Protein AF-A0A1F2SU87-F1 (afdb_monomer_lite)

Foldseek 3Di:
DVLQQLQAEDPLLQQAADCQQPPCNVVVNRHPDPDDPDDDRDDPLSNLHLDPLLQVLLVLLQVQFDPVCNVVNVVLVVQLVVLNQQRNACVRPVVVNVVCCVPPPPSVLCSHSSVSNVSNSVSSNVSSVSSLVSLVVVPDPCSVVVVVVSVVSVCNRRDGHDDDDDDQADLDDPVLVVLLPDDDQFEEEEPPADPADVQDNVVSNCVSNVHHYDHHHDSDDDPCVVVLNVLSVPPPFLLVLVVCVVVRHFKYKYLADGDDDPQQVPQWDFDDDDPSITITTGDDDPSNVVSSVVRNPDDDPDDPDPPPDPDDPDPDDDDDDDDD

Structure (mmCIF, N/CA/C/O backbone):
data_AF-A0A1F2SU87-F1
#
_entry.id   AF-A0A1F2SU87-F1
#
loop_
_atom_site.group_PDB
_atom_site.id
_atom_site.type_symbol
_atom_site.label_atom_id
_atom_site.label_alt_id
_atom_site.label_comp_id
_atom_site.label_asym_id
_atom_site.label_entity_id
_atom_site.label_seq_id
_atom_site.pdbx_PDB_ins_code
_atom_site.Cartn_x
_atom_site.Cartn_y
_atom_site.Cartn_z
_atom_site.occupancy
_atom_site.B_iso_or_equiv
_atom_site.auth_seq_id
_atom_site.auth_comp_id
_atom_site.auth_asym_id
_atom_site.auth_atom_id
_atom_site.pdbx_PDB_model_num
ATOM 1 N N . MET A 1 1 ? -1.233 -18.704 -3.252 1.00 70.88 1 MET A N 1
ATOM 2 C CA . MET A 1 1 ? -1.276 -17.964 -1.966 1.00 70.88 1 MET A CA 1
ATOM 3 C C . MET A 1 1 ? 0.073 -17.376 -1.511 1.00 70.88 1 MET A C 1
ATOM 5 O O . MET A 1 1 ? 0.093 -16.781 -0.446 1.00 70.88 1 MET A O 1
ATOM 9 N N . PHE A 1 2 ? 1.176 -17.469 -2.276 1.00 77.38 2 PHE A N 1
ATOM 10 C CA . PHE A 1 2 ? 2.485 -16.926 -1.855 1.00 77.38 2 PHE A CA 1
ATOM 11 C C . PHE A 1 2 ? 2.459 -15.412 -1.577 1.00 77.38 2 PHE A C 1
ATOM 13 O O . PHE A 1 2 ? 2.971 -14.966 -0.559 1.00 77.38 2 PHE A O 1
ATOM 20 N N . GLU A 1 3 ? 1.820 -14.609 -2.430 1.00 75.50 3 GLU A N 1
ATOM 21 C CA . GLU A 1 3 ? 1.690 -13.165 -2.174 1.00 75.50 3 GLU A CA 1
ATOM 22 C C . GLU A 1 3 ? 0.834 -12.882 -0.929 1.00 75.50 3 GLU A C 1
ATOM 24 O O . GLU A 1 3 ? 1.233 -12.102 -0.070 1.00 75.50 3 GLU A O 1
ATOM 29 N N . ALA A 1 4 ? -0.298 -13.583 -0.787 1.00 79.81 4 ALA A N 1
ATOM 30 C CA . ALA A 1 4 ? -1.170 -13.465 0.379 1.00 79.81 4 ALA A CA 1
ATOM 31 C C . ALA A 1 4 ? -0.449 -13.839 1.682 1.00 79.81 4 ALA A C 1
ATOM 33 O O . ALA A 1 4 ? -0.613 -13.148 2.687 1.00 79.81 4 ALA A O 1
ATOM 34 N N . SER A 1 5 ? 0.390 -14.883 1.677 1.00 82.12 5 SER A N 1
ATOM 35 C CA . SER A 1 5 ? 1.224 -15.192 2.837 1.00 82.12 5 SER A CA 1
ATOM 36 C C . SER A 1 5 ? 2.175 -14.029 3.111 1.00 82.12 5 SER A C 1
ATOM 38 O O . SER A 1 5 ? 2.143 -13.507 4.213 1.00 82.12 5 SER A O 1
ATOM 40 N N . HIS A 1 6 ? 2.902 -13.493 2.127 1.00 80.56 6 HIS A N 1
ATOM 41 C CA . HIS A 1 6 ? 3.797 -12.337 2.335 1.00 80.56 6 HIS A CA 1
ATOM 42 C C . HIS A 1 6 ? 3.099 -11.092 2.896 1.00 80.56 6 HIS A C 1
ATOM 44 O O . HIS A 1 6 ? 3.695 -10.370 3.687 1.00 80.56 6 HIS A O 1
ATOM 50 N N . GLY A 1 7 ? 1.837 -10.855 2.544 1.00 82.00 7 GLY A N 1
ATOM 51 C CA . GLY A 1 7 ? 1.066 -9.718 3.043 1.00 82.00 7 GLY A CA 1
ATOM 52 C C . GLY A 1 7 ? 0.214 -9.994 4.289 1.00 82.00 7 GLY A C 1
ATOM 53 O O . GLY A 1 7 ? -0.630 -9.163 4.635 1.00 82.00 7 GLY A O 1
ATOM 54 N N . SER A 1 8 ? 0.337 -11.160 4.937 1.00 87.44 8 SER A N 1
ATOM 55 C CA . SER A 1 8 ? -0.457 -11.450 6.144 1.00 87.44 8 SER A CA 1
ATOM 56 C C . SER A 1 8 ? 0.092 -10.740 7.380 1.00 87.44 8 SER A C 1
ATOM 58 O O . SER A 1 8 ? 1.299 -10.545 7.499 1.00 87.44 8 SER A O 1
ATOM 60 N N . ALA A 1 9 ? -0.780 -10.396 8.322 1.00 86.94 9 ALA A N 1
ATOM 61 C CA . ALA A 1 9 ? -0.377 -9.867 9.615 1.00 86.94 9 ALA A CA 1
ATOM 62 C C . ALA A 1 9 ? 0.308 -10.945 10.464 1.00 86.94 9 ALA A C 1
ATOM 64 O O . ALA A 1 9 ? 0.028 -12.139 10.338 1.00 86.94 9 ALA A O 1
ATOM 65 N N . VAL A 1 10 ? 1.167 -10.508 11.376 1.00 86.94 10 VAL A N 1
ATOM 66 C CA . VAL A 1 10 ? 1.705 -11.324 12.467 1.00 86.94 10 VAL A CA 1
ATOM 67 C C . VAL A 1 10 ? 1.242 -10.732 13.802 1.00 86.94 10 VAL A C 1
ATOM 69 O O . VAL A 1 10 ? 0.841 -9.570 13.849 1.00 86.94 10 VAL A O 1
ATOM 72 N N . PRO A 1 11 ? 1.299 -11.469 14.925 1.00 85.38 11 PRO A N 1
ATOM 73 C CA . PRO A 1 11 ? 0.932 -10.908 16.229 1.00 85.38 11 PRO A CA 1
ATOM 74 C C . PRO A 1 11 ? 1.690 -9.615 16.567 1.00 85.38 11 PRO A C 1
ATOM 76 O O . PRO A 1 11 ? 1.118 -8.690 17.137 1.00 85.38 11 PRO A O 1
ATOM 79 N N . ALA A 1 12 ? 2.952 -9.512 16.134 1.00 83.88 12 ALA A N 1
ATOM 80 C CA . ALA A 1 12 ? 3.759 -8.308 16.302 1.00 83.88 12 ALA A CA 1
ATOM 81 C C . ALA A 1 12 ? 3.201 -7.085 15.545 1.00 83.88 12 ALA A C 1
ATOM 83 O O . ALA A 1 12 ? 3.475 -5.960 15.948 1.00 83.88 12 ALA A O 1
ATOM 84 N N . SER A 1 13 ? 2.409 -7.270 14.485 1.00 85.94 13 SER A N 1
ATOM 85 C CA . SER A 1 13 ? 1.799 -6.183 13.706 1.00 85.94 13 SER A CA 1
ATOM 86 C C . SER A 1 13 ? 0.802 -5.371 14.543 1.00 85.94 13 SER A C 1
ATOM 88 O O . SER A 1 13 ? 0.688 -4.156 14.401 1.00 85.94 13 SER A O 1
ATOM 90 N N . TYR A 1 14 ? 0.121 -6.023 15.489 1.00 87.94 14 TYR A N 1
ATOM 91 C CA . TYR A 1 14 ? -0.865 -5.397 16.377 1.00 87.94 14 TYR A CA 1
ATOM 92 C C . TYR A 1 14 ? -0.258 -4.583 17.518 1.00 87.94 14 TYR A C 1
ATOM 94 O O . TYR A 1 14 ? -1.002 -3.974 18.278 1.00 87.94 14 TYR A O 1
ATOM 102 N N . VAL A 1 15 ? 1.068 -4.559 17.642 1.00 87.75 15 VAL A N 1
ATOM 103 C CA . VAL A 1 15 ? 1.805 -3.727 18.605 1.00 87.75 15 VAL A CA 1
ATOM 104 C C . VAL A 1 15 ? 2.764 -2.764 17.904 1.00 87.75 15 VAL A C 1
ATOM 106 O O . VAL A 1 15 ? 3.633 -2.184 18.543 1.00 87.75 15 VAL A O 1
ATOM 109 N N . GLN A 1 16 ? 2.618 -2.585 16.589 1.00 86.94 16 GLN A N 1
ATOM 110 C CA . GLN A 1 16 ? 3.438 -1.677 15.791 1.00 86.94 16 GLN A CA 1
ATOM 111 C C . GLN A 1 16 ? 2.630 -0.461 15.348 1.00 86.94 16 GLN A C 1
ATOM 113 O O . GLN A 1 16 ? 1.540 -0.591 14.786 1.00 86.94 16 GLN A O 1
ATOM 118 N N . ALA A 1 17 ? 3.193 0.725 15.572 1.00 86.50 17 ALA A N 1
ATOM 119 C CA . ALA A 1 17 ? 2.619 1.992 15.136 1.00 86.50 17 ALA A CA 1
ATOM 120 C C . ALA A 1 17 ? 3.361 2.525 13.898 1.00 86.50 17 ALA A C 1
ATOM 122 O O . ALA A 1 17 ? 4.583 2.359 13.791 1.00 86.50 17 ALA A O 1
ATOM 123 N N . PRO A 1 18 ? 2.661 3.198 12.966 1.00 84.81 18 PRO A N 1
ATOM 124 C CA . PRO A 1 18 ? 3.304 3.748 11.782 1.00 84.81 18 PRO A CA 1
ATOM 125 C C . PRO A 1 18 ? 4.277 4.871 12.178 1.00 84.81 18 PRO A C 1
ATOM 127 O O . PRO A 1 18 ? 4.001 5.607 13.129 1.00 84.81 18 PRO A O 1
ATOM 130 N N . PRO A 1 19 ? 5.384 5.077 11.438 1.00 82.25 19 PRO A N 1
ATOM 131 C CA . PRO A 1 19 ? 6.351 6.141 11.730 1.00 82.25 19 PRO A CA 1
ATOM 132 C C . PRO A 1 19 ? 5.750 7.553 11.752 1.00 82.25 19 PRO A C 1
ATOM 134 O O . PRO A 1 19 ? 6.316 8.444 12.383 1.00 82.25 19 PRO A O 1
ATOM 137 N N . SER A 1 20 ? 4.612 7.752 11.078 1.00 85.81 20 SER A N 1
ATOM 138 C CA . SER A 1 20 ? 3.855 9.005 11.075 1.00 85.81 20 SER A CA 1
ATOM 139 C C . SER A 1 20 ? 3.198 9.319 12.419 1.00 85.81 20 SER A C 1
ATOM 141 O O . SER A 1 20 ? 2.938 10.487 12.692 1.00 85.81 20 SER A O 1
ATOM 143 N N . ASN A 1 21 ? 2.924 8.325 13.269 1.00 89.25 21 ASN A N 1
ATOM 144 C CA . ASN A 1 21 ? 2.305 8.560 14.569 1.00 89.25 21 ASN A CA 1
ATOM 145 C C . ASN A 1 21 ? 3.277 9.321 15.486 1.00 89.25 21 ASN A C 1
ATOM 147 O O . ASN A 1 21 ? 4.398 8.869 15.732 1.00 89.25 21 ASN A O 1
ATOM 151 N N . ILE A 1 22 ? 2.853 10.477 16.000 1.00 89.12 22 ILE A N 1
ATOM 152 C CA . ILE A 1 22 ? 3.718 11.387 16.763 1.00 89.12 22 ILE A CA 1
ATOM 153 C C . ILE A 1 22 ? 4.100 10.777 18.115 1.00 89.12 22 ILE A C 1
ATOM 155 O O . ILE A 1 22 ? 5.238 10.938 18.556 1.00 89.12 22 ILE A O 1
ATOM 159 N N . LEU A 1 23 ? 3.174 10.065 18.758 1.00 87.81 23 LEU A N 1
ATOM 160 C CA . LEU A 1 23 ? 3.344 9.573 20.120 1.00 87.81 23 LEU A CA 1
ATOM 161 C C . LEU A 1 23 ? 4.161 8.282 20.183 1.00 87.81 23 LEU A C 1
ATOM 163 O O . LEU A 1 23 ? 5.109 8.207 20.957 1.00 87.81 23 LEU A O 1
ATOM 167 N N . TYR A 1 24 ? 3.814 7.275 19.382 1.00 86.88 24 TYR A N 1
ATOM 168 C CA . TYR A 1 24 ? 4.435 5.945 19.441 1.00 86.88 24 TYR A CA 1
ATOM 169 C C . TYR A 1 24 ? 5.409 5.675 18.296 1.00 86.88 24 TYR A C 1
ATOM 171 O O . TYR A 1 24 ? 6.437 5.021 18.486 1.00 86.88 24 TYR A O 1
ATOM 179 N N . GLY A 1 25 ? 5.093 6.184 17.105 1.00 81.44 25 GLY A N 1
ATOM 180 C CA . GLY A 1 25 ? 5.892 5.980 15.900 1.00 81.44 25 GLY A CA 1
ATOM 181 C C . GLY A 1 25 ? 7.168 6.816 15.897 1.00 81.44 25 GLY A C 1
ATOM 182 O O . GLY A 1 25 ? 8.245 6.309 15.590 1.00 81.44 25 GLY A O 1
ATOM 183 N N . ARG A 1 26 ? 7.084 8.098 16.266 1.00 81.50 26 ARG A N 1
ATOM 184 C CA . ARG A 1 26 ? 8.228 9.025 16.255 1.00 81.50 26 ARG A CA 1
ATOM 185 C C . ARG A 1 26 ? 9.179 8.823 17.436 1.00 81.50 26 ARG A C 1
ATOM 187 O O . ARG A 1 26 ? 10.384 8.978 17.261 1.00 81.50 26 ARG A O 1
ATOM 194 N N . THR A 1 27 ? 8.654 8.450 18.602 1.00 80.00 27 THR A N 1
ATOM 195 C CA . THR A 1 27 ? 9.426 8.206 19.836 1.00 80.00 27 THR A CA 1
ATOM 196 C C . THR A 1 27 ? 10.161 6.867 19.841 1.00 80.00 27 THR A C 1
ATOM 198 O O . THR A 1 27 ? 11.040 6.655 20.670 1.00 80.00 27 THR A O 1
ATOM 201 N N . GLY A 1 28 ? 9.820 5.955 18.925 1.00 74.69 28 GLY A N 1
ATOM 202 C CA . GLY A 1 28 ? 10.467 4.650 18.819 1.00 74.69 28 GLY A CA 1
ATOM 203 C C . GLY A 1 28 ? 9.877 3.556 19.705 1.00 74.69 28 GLY A C 1
ATOM 204 O O . GLY A 1 28 ? 10.306 2.415 19.582 1.00 74.69 28 GLY A O 1
ATOM 205 N N . TRP A 1 29 ? 8.883 3.863 20.542 1.00 73.56 29 TRP A N 1
ATOM 206 C CA . TRP A 1 29 ? 8.325 2.917 21.516 1.00 73.56 29 TRP A CA 1
ATOM 207 C C . TRP A 1 29 ? 7.638 1.716 20.869 1.00 73.56 29 TRP A C 1
ATOM 209 O O . TRP A 1 29 ? 7.825 0.589 21.313 1.00 73.56 29 TRP A O 1
ATOM 219 N N . LEU A 1 30 ? 6.867 1.961 19.808 1.00 78.81 30 LEU A N 1
ATOM 220 C CA . LEU A 1 30 ? 6.194 0.920 19.024 1.00 78.81 30 LEU A CA 1
ATOM 221 C C . LEU A 1 30 ? 6.714 0.900 17.585 1.00 78.81 30 LEU A C 1
ATOM 223 O O . LEU A 1 30 ? 5.993 0.525 16.657 1.00 78.81 30 LEU A O 1
ATOM 227 N N . ARG A 1 31 ? 7.961 1.353 17.377 1.00 68.19 31 ARG A N 1
ATOM 228 C CA . ARG A 1 31 ? 8.597 1.226 16.067 1.00 68.19 31 ARG A CA 1
ATOM 229 C C . ARG A 1 31 ? 8.844 -0.249 15.768 1.00 68.19 31 ARG A C 1
ATOM 231 O O . ARG A 1 31 ? 9.249 -0.985 16.671 1.00 68.19 31 ARG A O 1
ATOM 238 N N . PRO A 1 32 ? 8.713 -0.662 14.499 1.00 61.38 32 PRO A N 1
ATOM 239 C CA . PRO A 1 32 ? 9.220 -1.951 14.061 1.00 61.38 32 PRO A CA 1
ATOM 240 C C . PRO A 1 32 ? 10.719 -2.013 14.385 1.00 61.38 32 PRO A C 1
ATOM 242 O O . PRO A 1 32 ? 11.524 -1.322 13.759 1.00 61.38 32 PRO A O 1
ATOM 245 N N . SER A 1 33 ? 11.104 -2.773 15.412 1.00 53.53 33 SER A N 1
ATOM 246 C CA . SER A 1 33 ? 12.509 -2.906 15.798 1.00 53.53 33 SER A CA 1
ATOM 247 C C . SER A 1 33 ? 13.271 -3.566 14.645 1.00 53.53 33 SER A C 1
ATOM 249 O O . SER A 1 33 ? 12.814 -4.564 14.090 1.00 53.53 33 SER A O 1
ATOM 251 N N . SER A 1 34 ? 14.431 -3.032 14.265 1.00 54.00 34 SER A N 1
ATOM 252 C CA . SER A 1 34 ? 15.309 -3.628 13.243 1.00 54.00 34 SER A CA 1
ATOM 253 C C . SER A 1 34 ? 15.926 -4.969 13.669 1.00 54.00 34 SER A C 1
ATOM 255 O O . SER A 1 34 ? 16.546 -5.625 12.845 1.00 54.00 34 SER A O 1
ATOM 257 N N . ASP A 1 35 ? 15.739 -5.380 14.928 1.00 48.25 35 ASP A N 1
ATOM 258 C CA . ASP A 1 35 ? 16.656 -6.287 15.627 1.00 48.25 35 ASP A CA 1
ATOM 259 C C . ASP A 1 35 ? 15.975 -7.492 16.326 1.00 48.25 35 ASP A C 1
ATOM 261 O O . ASP A 1 35 ? 16.469 -8.002 17.330 1.00 48.25 35 ASP A O 1
ATOM 265 N N . GLN A 1 36 ? 14.806 -7.962 15.856 1.00 46.56 36 GLN A N 1
ATOM 266 C CA . GLN A 1 36 ? 14.053 -9.038 16.537 1.00 46.56 36 GLN A CA 1
ATOM 267 C C . GLN A 1 36 ? 13.946 -10.368 15.772 1.00 46.56 36 GLN A C 1
ATOM 269 O O . GLN A 1 36 ? 13.714 -10.421 14.570 1.00 46.56 36 GLN A O 1
ATOM 274 N N . ARG A 1 37 ? 14.040 -11.460 16.549 1.00 45.28 37 ARG A N 1
ATOM 275 C CA . ARG A 1 37 ? 14.050 -12.894 16.180 1.00 45.28 37 ARG A CA 1
ATOM 276 C C . ARG A 1 37 ? 12.701 -13.466 15.691 1.00 45.28 37 ARG A C 1
ATOM 278 O O . ARG A 1 37 ? 12.490 -14.672 15.790 1.00 45.28 37 ARG A O 1
ATOM 285 N N . LEU A 1 38 ? 11.769 -12.636 15.219 1.00 47.44 38 LEU A N 1
ATOM 286 C CA . LEU A 1 38 ? 10.450 -13.072 14.735 1.00 47.44 38 LEU A CA 1
ATOM 287 C C . LEU A 1 38 ? 10.371 -12.975 13.201 1.00 47.44 38 LEU A C 1
ATOM 289 O O . LEU A 1 38 ? 11.004 -12.086 12.633 1.00 47.44 38 LEU A O 1
ATOM 293 N N . PRO A 1 39 ? 9.600 -13.849 12.519 1.00 49.34 39 PRO A N 1
ATOM 294 C CA . PRO A 1 39 ? 9.410 -13.771 11.072 1.00 49.34 39 PRO A CA 1
ATOM 295 C C . PRO A 1 39 ? 8.841 -12.399 10.696 1.00 49.34 39 PRO A C 1
ATOM 297 O O . PRO A 1 39 ? 7.725 -12.052 11.093 1.00 49.34 39 PRO A O 1
ATOM 300 N N . ARG A 1 40 ? 9.628 -11.600 9.973 1.00 56.19 40 ARG A N 1
ATOM 301 C CA . ARG A 1 40 ? 9.266 -10.235 9.598 1.00 56.19 40 ARG A CA 1
ATOM 302 C C . ARG A 1 40 ? 8.602 -10.237 8.229 1.00 56.19 40 ARG A C 1
ATOM 304 O O . ARG A 1 40 ? 9.099 -10.847 7.287 1.00 56.19 40 ARG A O 1
ATOM 311 N N . LYS A 1 41 ? 7.484 -9.527 8.139 1.00 63.19 41 LYS A N 1
ATOM 312 C CA . LYS A 1 41 ? 6.939 -9.044 6.873 1.00 63.19 41 LYS A CA 1
ATOM 313 C C . LYS A 1 41 ? 7.116 -7.542 6.879 1.00 63.19 41 LYS A C 1
ATOM 315 O O . LYS A 1 41 ? 6.832 -6.898 7.887 1.00 63.19 41 LYS A O 1
ATOM 320 N N . ASP A 1 42 ? 7.656 -7.015 5.796 1.00 58.66 42 ASP A N 1
ATOM 321 C CA . ASP A 1 42 ? 7.898 -5.589 5.637 1.00 58.66 42 ASP A CA 1
ATOM 322 C C . ASP A 1 42 ? 6.716 -4.934 4.925 1.00 58.66 42 ASP A C 1
ATOM 324 O O . ASP A 1 42 ? 6.061 -5.554 4.089 1.00 58.66 42 ASP A O 1
ATOM 328 N N . GLY A 1 43 ? 6.437 -3.679 5.272 1.00 67.88 43 GLY A N 1
ATOM 329 C CA . GLY A 1 43 ? 5.414 -2.873 4.610 1.00 67.88 43 GLY A CA 1
ATOM 330 C C . GLY A 1 43 ? 4.546 -2.064 5.576 1.00 67.88 43 GLY A C 1
ATOM 331 O O . GLY A 1 43 ? 4.429 -2.405 6.758 1.00 67.88 43 GLY A O 1
ATOM 332 N N . PRO A 1 44 ? 3.921 -0.979 5.089 1.00 69.81 44 PRO A N 1
ATOM 333 C CA . PRO A 1 44 ? 3.017 -0.156 5.888 1.00 69.81 44 PRO A CA 1
ATOM 334 C C . PRO A 1 44 ? 1.793 -0.938 6.388 1.00 69.81 44 PRO A C 1
ATOM 336 O O . PRO A 1 44 ? 1.236 -0.590 7.425 1.00 69.81 44 PRO A O 1
ATOM 339 N N . GLU A 1 45 ? 1.400 -2.024 5.714 1.00 76.81 45 GLU A N 1
ATOM 340 C CA . GLU A 1 45 ? 0.263 -2.866 6.108 1.00 76.81 45 GLU A CA 1
ATOM 341 C C . GLU A 1 45 ? 0.462 -3.618 7.434 1.00 76.81 45 GLU A C 1
ATOM 343 O O . GLU A 1 45 ? -0.482 -4.224 7.934 1.00 76.81 45 GLU A O 1
ATOM 348 N N . GLN A 1 46 ? 1.666 -3.596 8.009 1.00 83.00 46 GLN A N 1
ATOM 349 C CA . GLN A 1 46 ? 1.986 -4.289 9.259 1.00 83.00 46 GLN A CA 1
ATOM 350 C C . GLN A 1 46 ? 1.827 -3.402 10.501 1.00 83.00 46 GLN A C 1
ATOM 352 O O . GLN A 1 46 ? 1.871 -3.907 11.616 1.00 83.00 46 GLN A O 1
ATOM 357 N N . ALA A 1 47 ? 1.612 -2.095 10.344 1.00 86.88 47 ALA A N 1
ATOM 358 C CA . ALA A 1 47 ? 1.389 -1.186 11.465 1.00 86.88 47 ALA A CA 1
ATOM 359 C C . ALA A 1 47 ? -0.100 -1.159 11.857 1.00 86.88 47 ALA A C 1
ATOM 361 O O . ALA A 1 47 ? -0.844 -0.266 11.454 1.00 86.88 47 ALA A O 1
ATOM 362 N N . LEU A 1 48 ? -0.544 -2.169 12.613 1.00 89.06 48 LEU A N 1
ATOM 363 C CA . LEU A 1 48 ? -1.959 -2.430 12.915 1.00 89.06 48 LEU A CA 1
ATOM 364 C C . LEU A 1 48 ? -2.369 -2.060 14.346 1.00 89.06 48 LEU A C 1
ATOM 366 O O . LEU A 1 48 ? -3.441 -2.460 14.801 1.00 89.06 48 LEU A O 1
ATOM 370 N N . PHE A 1 49 ? -1.522 -1.338 15.082 1.00 91.50 49 PHE A N 1
ATOM 371 C CA . PHE A 1 49 ? -1.799 -0.986 16.470 1.00 91.50 49 PHE A CA 1
ATOM 372 C C . PHE A 1 49 ? -3.040 -0.071 16.593 1.00 91.50 49 PHE A C 1
ATOM 374 O O . PHE A 1 49 ? -3.016 1.057 16.096 1.00 91.50 49 PHE A O 1
ATOM 381 N N . PRO A 1 50 ? -4.115 -0.513 17.280 1.00 91.00 50 PRO A N 1
ATOM 382 C CA . PRO A 1 50 ? -5.373 0.234 17.382 1.00 91.00 50 PRO A CA 1
ATOM 383 C C . PRO A 1 50 ? -5.349 1.362 18.425 1.00 91.00 50 PRO A C 1
ATOM 385 O O . PRO A 1 50 ? -6.297 2.140 18.504 1.00 91.00 50 PRO A O 1
ATOM 388 N N . GLY A 1 51 ? -4.313 1.434 19.261 1.00 93.19 51 GLY A N 1
ATOM 389 C CA . GLY A 1 51 ? -4.256 2.344 20.401 1.00 93.19 51 GLY A CA 1
ATOM 390 C C . GLY A 1 51 ? -4.725 1.713 21.716 1.00 93.19 51 GLY A C 1
ATOM 391 O O . GLY A 1 51 ? -5.715 0.979 21.759 1.00 93.19 51 GLY A O 1
ATOM 392 N N . PHE A 1 52 ? -4.027 2.009 22.812 1.00 94.56 52 PHE A N 1
ATOM 393 C CA . PHE A 1 52 ? -4.355 1.548 24.158 1.00 94.56 52 PHE A CA 1
ATOM 394 C C . PHE A 1 52 ? -5.684 2.118 24.648 1.00 94.56 52 PHE A C 1
ATOM 396 O O . PHE A 1 52 ? -6.460 1.386 25.263 1.00 94.56 52 PHE A O 1
ATOM 403 N N . CYS A 1 53 ? -5.977 3.397 24.379 1.00 95.19 53 CYS A N 1
ATOM 404 C CA . CYS A 1 53 ? -7.220 4.012 24.839 1.00 95.19 53 CYS A CA 1
ATOM 405 C C . CYS A 1 53 ? -8.425 3.397 24.120 1.00 95.19 53 CYS A C 1
ATOM 407 O O . CYS A 1 53 ? -9.391 2.988 24.766 1.00 95.19 53 CYS A O 1
ATOM 409 N N . ALA A 1 54 ? -8.339 3.248 22.795 1.00 95.94 54 ALA A N 1
ATOM 410 C CA . ALA A 1 54 ? -9.390 2.618 22.000 1.00 95.94 54 ALA A CA 1
ATOM 411 C C . ALA A 1 54 ? -9.609 1.148 22.400 1.00 95.94 54 ALA A C 1
ATOM 413 O O . ALA A 1 54 ? -10.753 0.715 22.552 1.00 95.94 54 ALA A O 1
ATOM 414 N N . LEU A 1 55 ? -8.529 0.395 22.643 1.00 96.31 55 LEU A N 1
ATOM 415 C CA . LEU A 1 55 ? -8.602 -0.994 23.098 1.00 96.31 55 LEU A CA 1
ATOM 416 C C . LEU A 1 55 ? -9.248 -1.107 24.488 1.00 96.31 55 LEU A C 1
ATOM 418 O O . LEU A 1 55 ? -10.144 -1.928 24.686 1.00 96.31 55 LEU A O 1
ATOM 422 N N . LEU A 1 56 ? -8.845 -0.256 25.437 1.00 96.56 56 LEU A N 1
ATOM 423 C CA . LEU A 1 56 ? -9.429 -0.220 26.778 1.00 96.56 56 LEU A CA 1
ATOM 424 C C . LEU A 1 56 ? -10.926 0.101 26.720 1.00 96.56 56 LEU A C 1
ATOM 426 O O . LEU A 1 56 ? -11.728 -0.584 27.356 1.00 96.56 56 LEU A O 1
ATOM 430 N N . LEU A 1 57 ? -11.322 1.101 25.928 1.00 96.62 57 LEU A N 1
ATOM 431 C CA . LEU A 1 57 ? -12.730 1.433 25.723 1.00 96.62 57 LEU A CA 1
ATOM 432 C C . LEU A 1 57 ? -13.490 0.278 25.073 1.00 96.62 57 LEU A C 1
ATOM 434 O O . LEU A 1 57 ? -14.592 -0.023 25.511 1.00 96.62 57 LEU A O 1
ATOM 438 N N . ALA A 1 58 ? -12.924 -0.414 24.085 1.00 97.56 58 ALA A N 1
ATOM 439 C CA . ALA A 1 58 ? -13.579 -1.572 23.485 1.00 97.56 58 ALA A CA 1
ATOM 440 C C . ALA A 1 58 ? -13.825 -2.692 24.513 1.00 97.56 58 ALA A C 1
ATOM 442 O O . ALA A 1 58 ? -14.934 -3.225 24.582 1.00 97.56 58 ALA A O 1
ATOM 443 N N . VAL A 1 59 ? -12.841 -2.996 25.369 1.00 97.50 59 VAL A N 1
ATOM 444 C CA . VAL A 1 59 ? -12.989 -3.975 26.464 1.00 97.50 59 VAL A CA 1
ATOM 445 C C . VAL A 1 59 ? -14.073 -3.537 27.452 1.00 97.50 59 VAL A C 1
ATOM 447 O O . VAL A 1 59 ? -14.948 -4.332 27.804 1.00 97.50 59 VAL A O 1
ATOM 450 N N . LEU A 1 60 ? -14.073 -2.265 27.858 1.00 96.12 60 LEU A N 1
ATOM 451 C CA . LEU A 1 60 ? -15.115 -1.705 28.722 1.00 96.12 60 LEU A CA 1
ATOM 452 C C . LEU A 1 60 ? -16.496 -1.751 28.058 1.00 96.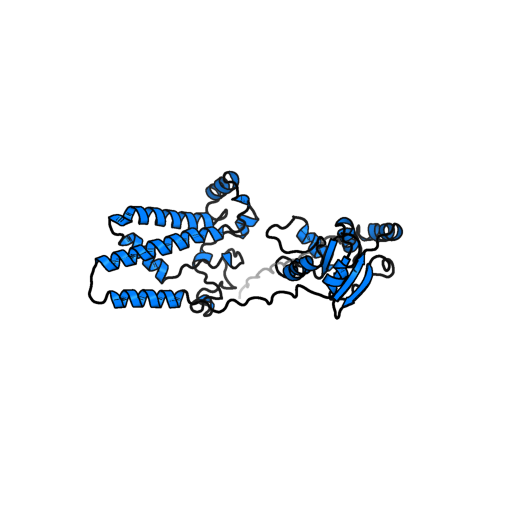12 60 LEU A C 1
ATOM 454 O O . LEU A 1 60 ? -17.486 -2.032 28.728 1.00 96.12 60 LEU A O 1
ATOM 458 N N . GLY A 1 61 ? -16.571 -1.528 26.748 1.00 96.06 61 GLY A N 1
ATOM 459 C CA . GLY A 1 61 ? -17.799 -1.598 25.966 1.00 96.06 61 GLY A CA 1
ATOM 460 C C . GLY A 1 61 ? -18.374 -3.005 25.907 1.00 96.06 61 GLY A C 1
ATOM 461 O O . GLY A 1 61 ? -19.589 -3.166 25.981 1.00 96.06 61 GLY A O 1
ATOM 462 N N . VAL A 1 62 ? -17.518 -4.029 25.852 1.00 97.00 62 VAL A N 1
ATOM 463 C CA . VAL A 1 62 ? -17.935 -5.434 25.966 1.00 97.00 62 VAL A CA 1
ATOM 464 C C . VAL A 1 62 ? -18.409 -5.757 27.384 1.00 97.00 62 VAL A C 1
ATOM 466 O O . VAL A 1 62 ? -19.482 -6.337 27.553 1.00 97.00 62 VAL A O 1
ATOM 469 N N . ALA A 1 63 ? -17.648 -5.354 28.404 1.00 96.31 63 ALA A N 1
ATOM 470 C CA . ALA A 1 63 ? -17.932 -5.690 29.799 1.00 96.31 63 ALA A CA 1
ATOM 471 C C . ALA A 1 63 ? -19.162 -4.959 30.370 1.00 96.31 63 ALA A C 1
ATOM 473 O O . ALA A 1 63 ? -19.923 -5.529 31.151 1.00 96.31 63 ALA A O 1
ATOM 474 N N . ALA A 1 64 ? -19.368 -3.698 29.985 1.00 94.88 64 ALA A N 1
ATOM 475 C CA . ALA A 1 64 ? -20.396 -2.818 30.536 1.00 94.88 64 ALA A CA 1
ATOM 476 C C . ALA A 1 64 ? -21.562 -2.543 29.569 1.00 94.88 64 ALA A C 1
ATOM 478 O O . ALA A 1 64 ? -22.359 -1.643 29.831 1.00 94.88 64 ALA A O 1
ATOM 479 N N . ALA A 1 65 ? -21.686 -3.306 28.475 1.00 95.06 65 ALA A N 1
ATOM 480 C CA . ALA A 1 65 ? -22.731 -3.118 27.468 1.00 95.06 65 ALA A CA 1
ATOM 481 C C . ALA A 1 65 ? -24.147 -3.054 28.090 1.00 95.06 65 ALA A C 1
ATOM 483 O O . ALA A 1 65 ? -24.592 -4.031 28.719 1.00 95.06 65 ALA A O 1
ATOM 484 N N . PRO A 1 66 ? -24.909 -1.963 27.863 1.00 94.00 66 PRO A N 1
ATOM 485 C CA . PRO A 1 66 ? -26.312 -1.886 28.253 1.00 94.00 66 PRO A CA 1
ATOM 486 C C . PRO A 1 66 ? -27.112 -3.032 27.632 1.00 94.00 66 PRO A C 1
ATOM 488 O O . PRO A 1 66 ? -26.834 -3.453 26.507 1.00 94.00 66 PRO A O 1
ATOM 491 N N . ARG A 1 67 ? -28.152 -3.522 28.325 1.00 93.94 67 ARG A N 1
ATOM 492 C CA . ARG A 1 67 ? -28.935 -4.695 27.873 1.00 93.94 67 ARG A CA 1
ATOM 493 C C . ARG A 1 67 ? -29.412 -4.576 26.421 1.00 93.94 67 ARG A C 1
ATOM 495 O O . ARG A 1 67 ? -29.310 -5.551 25.682 1.00 93.94 67 ARG A O 1
ATOM 502 N N . ARG A 1 68 ? -29.840 -3.379 26.003 1.00 95.31 68 ARG A N 1
ATOM 503 C CA . ARG A 1 68 ? -30.310 -3.098 24.634 1.00 95.31 68 ARG A CA 1
ATOM 504 C C . ARG A 1 68 ? -29.222 -3.204 23.555 1.00 95.31 68 ARG A C 1
ATOM 506 O O . ARG A 1 68 ? -29.551 -3.439 22.403 1.00 95.31 68 ARG A O 1
ATOM 513 N N . LEU A 1 69 ? -27.943 -3.051 23.912 1.00 96.19 69 LEU A N 1
ATOM 514 C CA . LEU A 1 69 ? -26.813 -3.083 22.972 1.00 96.19 69 LEU A CA 1
ATOM 515 C C . LEU A 1 69 ? -26.049 -4.412 22.988 1.00 96.19 69 LEU A C 1
ATOM 517 O O . LEU A 1 69 ? -25.162 -4.603 22.167 1.00 96.19 69 LEU A O 1
ATOM 521 N N . ARG A 1 70 ? -26.403 -5.371 23.856 1.00 95.25 70 ARG A N 1
ATOM 522 C CA . ARG A 1 70 ? -25.684 -6.656 23.976 1.00 95.25 70 ARG A CA 1
ATOM 523 C C . ARG A 1 70 ? -25.635 -7.464 22.679 1.00 95.25 70 ARG A C 1
ATOM 525 O O . ARG A 1 70 ? -24.656 -8.163 22.433 1.00 95.25 70 ARG A O 1
ATOM 532 N N . ALA A 1 71 ? -26.689 -7.413 21.864 1.00 96.88 71 ALA A N 1
ATOM 533 C CA . ALA A 1 71 ? -26.687 -8.064 20.554 1.00 96.88 71 ALA A CA 1
ATOM 534 C C . ALA A 1 71 ? -25.642 -7.419 19.633 1.00 96.88 71 ALA A C 1
ATOM 536 O O . ALA A 1 71 ? -24.766 -8.117 19.129 1.00 96.88 71 ALA A O 1
ATOM 537 N N . THR A 1 72 ? -25.666 -6.090 19.522 1.00 96.44 72 THR A N 1
ATOM 538 C CA . THR A 1 72 ? -24.688 -5.293 18.773 1.00 96.44 72 THR A CA 1
ATOM 539 C C . THR A 1 72 ? -23.260 -5.546 19.257 1.00 96.44 72 THR A C 1
ATOM 541 O O . THR A 1 72 ? -22.385 -5.829 18.447 1.00 96.44 72 THR A O 1
ATOM 544 N N . THR A 1 73 ? -23.026 -5.548 20.573 1.00 97.06 73 THR A N 1
ATOM 545 C CA . THR A 1 73 ? -21.725 -5.869 21.178 1.00 97.06 73 THR A CA 1
ATOM 546 C C . THR A 1 73 ? -21.216 -7.240 20.739 1.00 97.06 73 THR A C 1
ATOM 548 O O . THR A 1 73 ? -20.061 -7.354 20.344 1.00 97.06 73 THR A O 1
ATOM 551 N N . ARG A 1 74 ? -22.061 -8.282 20.768 1.00 97.62 74 ARG A N 1
ATOM 552 C CA . ARG A 1 74 ? -21.668 -9.636 20.338 1.00 97.62 74 ARG A CA 1
ATOM 553 C C . ARG A 1 74 ? -21.336 -9.694 18.851 1.00 97.62 74 ARG A C 1
ATOM 555 O O . ARG A 1 74 ? -20.346 -10.321 18.488 1.00 97.62 74 ARG A O 1
ATOM 562 N N . VAL A 1 75 ? -22.130 -9.028 18.012 1.00 98.00 75 VAL A N 1
ATOM 563 C CA . VAL A 1 75 ? -21.884 -8.962 16.564 1.00 98.00 75 VAL A CA 1
ATOM 564 C C . VAL A 1 75 ? -20.547 -8.286 16.288 1.00 98.00 75 VAL A C 1
ATOM 566 O O . VAL A 1 75 ? -19.707 -8.878 15.622 1.00 98.00 75 VAL A O 1
ATOM 569 N N . TYR A 1 76 ? -20.302 -7.097 16.842 1.00 97.94 76 TYR A N 1
ATOM 570 C CA . TYR A 1 76 ? -19.050 -6.382 16.591 1.00 97.94 76 TYR A CA 1
ATOM 571 C C . TYR A 1 76 ? -17.838 -7.049 17.244 1.00 97.94 76 TYR A C 1
ATOM 573 O O . TYR A 1 76 ? -16.773 -7.051 16.640 1.00 97.94 76 TYR A O 1
ATOM 581 N N . ALA A 1 77 ? -17.984 -7.699 18.402 1.00 97.62 77 ALA A N 1
ATOM 582 C CA . ALA A 1 77 ? -16.927 -8.555 18.941 1.00 97.62 77 ALA A CA 1
ATOM 583 C C . ALA A 1 77 ? -16.591 -9.704 17.972 1.00 97.62 77 ALA A C 1
ATOM 585 O O . ALA A 1 77 ? -15.419 -9.946 17.693 1.00 97.62 77 ALA A O 1
ATOM 586 N N . GLY A 1 78 ? -17.606 -10.357 17.395 1.00 97.50 78 GLY A N 1
ATOM 587 C CA . GLY A 1 78 ? -17.429 -11.382 16.364 1.00 97.50 78 GLY A CA 1
ATOM 588 C C . GLY A 1 78 ? -16.772 -10.848 15.089 1.00 97.50 78 GLY A C 1
ATOM 589 O O . GLY A 1 78 ? -15.824 -11.454 14.600 1.00 97.50 78 GLY A O 1
ATOM 590 N N . VAL A 1 79 ? -17.212 -9.689 14.587 1.00 97.12 79 VAL A N 1
ATOM 591 C CA . VAL A 1 79 ? -16.606 -9.006 13.426 1.00 97.12 79 VAL A CA 1
ATOM 592 C C . VAL A 1 79 ? -15.147 -8.657 13.702 1.00 97.12 79 VAL A C 1
ATOM 594 O O . VAL A 1 79 ? -14.303 -8.850 12.832 1.00 97.12 79 VAL A O 1
ATOM 597 N N . GLY A 1 80 ? -14.833 -8.192 14.912 1.00 96.75 80 GLY A N 1
ATOM 598 C CA . GLY A 1 80 ? -13.467 -7.864 15.295 1.00 96.75 80 GLY A CA 1
ATOM 599 C C . GLY A 1 80 ? -12.564 -9.092 15.332 1.00 96.75 80 GLY A C 1
ATOM 600 O O . GLY A 1 80 ? -11.494 -9.084 14.727 1.00 96.75 80 GLY A O 1
ATOM 601 N N . LEU A 1 81 ? -13.027 -10.174 15.963 1.00 95.25 81 LEU A N 1
ATOM 602 C CA . LEU A 1 81 ? -12.314 -11.454 15.994 1.00 95.25 81 LEU A CA 1
ATOM 603 C C . LEU A 1 81 ? -12.128 -12.038 14.591 1.00 95.25 81 LEU A C 1
ATOM 605 O O . LEU A 1 81 ? -11.039 -12.506 14.268 1.00 95.25 81 LEU A O 1
ATOM 609 N N . LEU A 1 82 ? -13.156 -11.965 13.743 1.00 94.06 82 LEU A N 1
ATOM 610 C CA . LEU A 1 82 ? -13.079 -12.390 12.348 1.00 94.06 82 LEU A CA 1
ATOM 611 C C . LEU A 1 82 ? -12.073 -11.542 11.563 1.00 94.06 82 LEU A C 1
ATOM 613 O O . LEU A 1 82 ? -11.255 -12.092 10.834 1.00 94.06 82 LEU A O 1
ATOM 617 N N . GLY A 1 83 ? -12.087 -10.220 11.743 1.00 94.06 83 GLY A N 1
ATOM 618 C CA . GLY A 1 83 ? -11.126 -9.302 11.135 1.00 94.06 83 GLY A CA 1
ATOM 619 C C . GLY A 1 83 ? -9.686 -9.647 11.499 1.00 94.06 83 GLY A C 1
ATOM 620 O O . GLY A 1 83 ? -8.839 -9.762 10.615 1.00 94.06 83 GLY A O 1
ATOM 621 N N . VAL A 1 84 ? -9.421 -9.898 12.786 1.00 93.88 84 VAL A N 1
ATOM 622 C CA . VAL A 1 84 ? -8.103 -10.350 13.256 1.00 93.88 84 VAL A CA 1
ATOM 623 C C . VAL A 1 84 ? -7.746 -11.704 12.643 1.00 93.88 84 VAL A C 1
ATOM 625 O O . VAL A 1 84 ? -6.673 -11.836 12.058 1.00 93.88 84 VAL A O 1
ATOM 628 N N . ALA A 1 85 ? -8.644 -12.686 12.697 1.00 92.25 85 ALA A N 1
ATOM 629 C CA . ALA A 1 85 ? -8.416 -14.023 12.153 1.00 92.25 85 ALA A CA 1
ATOM 630 C C . ALA A 1 85 ? -8.081 -14.004 10.652 1.00 92.25 85 ALA A C 1
ATOM 632 O O . ALA A 1 85 ? -7.110 -14.630 10.229 1.00 92.25 85 ALA A O 1
ATOM 633 N N . LEU A 1 86 ? -8.836 -13.242 9.856 1.00 91.31 86 LEU A N 1
ATOM 634 C CA . LEU A 1 86 ? -8.586 -13.073 8.424 1.00 91.31 86 LEU A CA 1
ATOM 635 C C . LEU A 1 86 ? -7.317 -12.261 8.151 1.00 91.31 86 LEU A C 1
ATOM 637 O O . LEU A 1 86 ? -6.626 -12.533 7.169 1.00 91.31 86 LEU A O 1
ATOM 641 N N . SER A 1 87 ? -6.972 -11.306 9.024 1.00 92.31 87 SER A N 1
ATOM 642 C CA . SER A 1 87 ? -5.758 -10.499 8.866 1.00 92.31 87 SER A CA 1
ATOM 643 C C . SER A 1 87 ? -4.476 -11.317 8.957 1.00 92.31 87 SER A C 1
ATOM 645 O O . SER A 1 87 ? -3.517 -11.030 8.243 1.00 92.31 87 SER A O 1
ATOM 647 N N . LEU A 1 88 ? -4.482 -12.370 9.782 1.00 90.12 88 LEU A N 1
ATOM 648 C CA . LEU A 1 88 ? -3.370 -13.311 9.914 1.00 90.12 88 LEU A CA 1
ATOM 649 C C . LEU A 1 88 ? -3.188 -14.174 8.655 1.00 90.12 88 LEU A C 1
ATOM 651 O O . LEU A 1 88 ? -2.157 -14.827 8.502 1.00 90.12 88 LEU A O 1
ATOM 655 N N . GLY A 1 89 ? -4.158 -14.151 7.734 1.00 87.94 89 GLY A N 1
ATOM 656 C CA . GLY A 1 89 ? -4.054 -14.758 6.413 1.00 87.94 89 GLY A CA 1
ATOM 657 C C . GLY A 1 89 ? -3.796 -16.271 6.442 1.00 87.94 89 GLY A C 1
ATOM 658 O O . GLY A 1 89 ? -4.163 -16.950 7.408 1.00 87.94 89 GLY A O 1
ATOM 659 N N . PRO A 1 90 ? -3.150 -16.814 5.390 1.00 84.81 90 PRO A N 1
ATOM 660 C CA . PRO A 1 90 ? -2.758 -18.220 5.320 1.00 84.81 90 PRO A CA 1
ATOM 661 C C . PRO A 1 90 ? -1.843 -18.682 6.461 1.00 84.81 90 PRO A C 1
ATOM 663 O O . PRO A 1 90 ? -1.847 -19.869 6.778 1.00 84.81 90 PRO A O 1
ATOM 666 N N . ASP A 1 91 ? -1.073 -17.773 7.064 1.00 82.69 91 ASP A N 1
ATOM 667 C CA . ASP A 1 91 ? -0.097 -18.107 8.109 1.00 82.69 91 ASP A CA 1
ATOM 668 C C . ASP A 1 91 ? -0.739 -18.236 9.500 1.00 82.69 91 ASP A C 1
ATOM 670 O O . ASP A 1 91 ? -0.160 -18.854 10.390 1.00 82.69 91 ASP A O 1
ATOM 674 N N . GLY A 1 92 ? -1.939 -17.678 9.688 1.00 83.44 92 GLY A N 1
ATOM 675 C CA . GLY A 1 92 ? -2.752 -17.863 10.889 1.00 83.44 92 GLY A CA 1
ATOM 676 C C . GLY A 1 92 ? -3.683 -19.066 10.770 1.00 83.44 92 GLY A C 1
ATOM 677 O O . GLY A 1 92 ? -3.378 -20.159 11.242 1.00 83.44 92 GLY A O 1
ATOM 678 N N . ILE A 1 93 ? -4.848 -18.865 10.141 1.00 84.19 93 ILE A N 1
ATOM 679 C CA . ILE A 1 93 ? -5.890 -19.896 10.004 1.00 84.19 93 ILE A CA 1
ATOM 680 C C . ILE A 1 93 ? -5.975 -20.356 8.549 1.00 84.19 93 ILE A C 1
ATOM 682 O O . ILE A 1 93 ? -6.952 -20.101 7.838 1.00 84.19 93 ILE A O 1
ATOM 686 N N . ARG A 1 94 ? -4.937 -21.076 8.111 1.00 85.38 94 ARG A N 1
ATOM 687 C CA . ARG A 1 94 ? -4.803 -21.584 6.741 1.00 85.38 94 ARG A CA 1
ATOM 688 C C . ARG A 1 94 ? -6.066 -22.229 6.152 1.00 85.38 94 ARG A C 1
ATOM 690 O O . ARG A 1 94 ? -6.402 -21.852 5.034 1.00 85.38 94 ARG A O 1
ATOM 697 N N . PRO A 1 95 ? -6.776 -23.162 6.825 1.00 85.69 95 PRO A N 1
ATOM 698 C CA . PRO A 1 95 ? -7.915 -23.841 6.202 1.00 85.69 95 PRO A CA 1
ATOM 699 C C . PRO A 1 95 ? -9.093 -22.898 5.939 1.00 85.69 95 PRO A C 1
ATOM 701 O O . PRO A 1 95 ? -9.713 -22.978 4.884 1.00 85.69 95 PRO A O 1
ATOM 704 N N . VAL A 1 96 ? -9.370 -21.967 6.857 1.00 85.38 96 VAL A N 1
ATOM 705 C CA . VAL A 1 96 ? -10.450 -20.981 6.696 1.00 85.38 96 VAL A CA 1
ATOM 706 C C . VAL A 1 96 ? -10.095 -19.990 5.597 1.00 85.38 96 VAL A C 1
ATOM 708 O O . VAL A 1 96 ? -10.917 -19.711 4.727 1.00 85.38 96 VAL A O 1
ATOM 711 N N . TYR A 1 97 ? -8.857 -19.490 5.603 1.00 85.69 97 TYR A N 1
ATOM 712 C CA . TYR A 1 97 ? -8.410 -18.554 4.583 1.00 85.69 97 TYR A CA 1
ATOM 713 C C . TYR A 1 97 ? -8.392 -19.201 3.193 1.00 85.69 97 TYR A C 1
ATOM 715 O O . TYR A 1 97 ? -8.871 -18.590 2.247 1.00 85.69 97 TYR A O 1
ATOM 723 N N . ALA A 1 98 ? -7.897 -20.437 3.066 1.00 86.62 98 ALA A N 1
ATOM 724 C CA . ALA A 1 98 ? -7.882 -21.174 1.802 1.00 86.62 98 ALA A CA 1
ATOM 725 C C . ALA A 1 98 ? -9.300 -21.436 1.278 1.00 86.62 98 ALA A C 1
ATOM 727 O O . ALA A 1 98 ? -9.579 -21.143 0.123 1.00 86.62 98 ALA A O 1
ATOM 728 N N . ALA A 1 99 ? -10.224 -21.878 2.140 1.00 87.75 99 ALA A N 1
ATOM 729 C CA . ALA A 1 99 ? -11.616 -22.074 1.746 1.00 87.75 99 ALA A CA 1
ATOM 730 C C . ALA A 1 99 ? -12.239 -20.779 1.203 1.00 87.75 99 ALA A C 1
ATOM 732 O O . ALA A 1 99 ? -12.877 -20.797 0.156 1.00 87.75 99 ALA A O 1
ATOM 733 N N . LEU A 1 100 ? -12.018 -19.639 1.864 1.00 86.44 100 LEU A N 1
ATOM 734 C CA . LEU A 1 100 ? -12.496 -18.341 1.375 1.00 86.44 100 LEU A CA 1
ATOM 735 C C . LEU A 1 100 ? -11.788 -17.921 0.080 1.00 86.44 100 LEU A C 1
ATOM 737 O O . LEU A 1 100 ? -12.437 -17.410 -0.825 1.00 86.44 100 LEU A O 1
ATOM 741 N N . TYR A 1 101 ? -10.480 -18.157 -0.023 1.00 86.12 101 TYR A N 1
ATOM 742 C CA . TYR A 1 101 ? -9.674 -17.862 -1.208 1.00 86.12 101 TYR A CA 1
ATOM 743 C C . TYR A 1 101 ? -10.149 -18.627 -2.451 1.00 86.12 101 TYR A C 1
ATOM 745 O O . TYR A 1 101 ? -10.141 -18.067 -3.548 1.00 86.12 101 TYR A O 1
ATOM 753 N N . ASP A 1 102 ? -10.592 -19.872 -2.268 1.00 87.19 102 ASP A N 1
ATOM 754 C CA . ASP A 1 102 ? -11.046 -20.748 -3.348 1.00 87.19 102 ASP A CA 1
ATOM 755 C C . ASP A 1 102 ? -12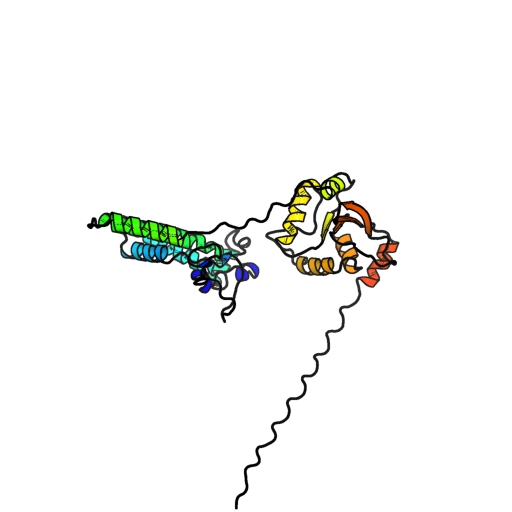.539 -20.567 -3.680 1.00 87.19 102 ASP A C 1
ATOM 757 O O . ASP A 1 102 ? -12.942 -20.784 -4.821 1.00 87.19 102 ASP A O 1
ATOM 761 N N . THR A 1 103 ? -13.371 -20.160 -2.711 1.00 88.94 103 THR A N 1
ATOM 762 C CA . THR A 1 103 ? -14.838 -20.077 -2.886 1.00 88.94 103 THR A CA 1
ATOM 763 C C . THR A 1 103 ? -15.365 -18.680 -3.205 1.00 88.94 103 THR A C 1
ATOM 765 O O . THR A 1 103 ? -16.343 -18.555 -3.942 1.00 88.94 103 THR A O 1
ATOM 768 N N . LEU A 1 104 ? -14.760 -17.618 -2.663 1.00 87.38 104 LEU A N 1
ATOM 769 C CA . LEU A 1 104 ? -15.242 -16.251 -2.853 1.00 87.38 104 LEU A CA 1
ATOM 770 C C . LEU A 1 104 ? -14.535 -15.579 -4.027 1.00 87.38 104 LEU A C 1
ATOM 772 O O . LEU A 1 104 ? -13.328 -15.316 -4.004 1.00 87.38 104 LEU A O 1
ATOM 776 N N . VAL A 1 105 ? -15.328 -15.203 -5.028 1.00 82.75 105 VAL A N 1
ATOM 777 C CA . VAL A 1 105 ? -14.868 -14.383 -6.151 1.00 82.75 105 VAL A CA 1
ATOM 778 C C . VAL A 1 105 ? -14.257 -13.082 -5.616 1.00 82.75 105 VAL A C 1
ATOM 780 O O . VAL A 1 105 ? -14.869 -12.370 -4.824 1.00 82.75 105 VAL A O 1
ATOM 783 N N . GLY A 1 106 ? -13.029 -12.779 -6.040 1.00 80.38 106 GLY A N 1
ATOM 784 C CA . GLY A 1 106 ? -12.301 -11.569 -5.643 1.00 80.38 106 GLY A CA 1
ATOM 785 C C . GLY A 1 106 ? -11.332 -11.740 -4.468 1.00 80.38 106 GLY A C 1
ATOM 786 O O . GLY A 1 106 ? -10.400 -10.943 -4.356 1.00 80.38 106 GLY A O 1
ATOM 787 N N . MET A 1 107 ? -11.440 -12.805 -3.658 1.00 82.44 107 MET A N 1
ATOM 788 C CA . MET A 1 107 ? -10.459 -13.078 -2.589 1.00 82.44 107 MET A CA 1
ATOM 789 C C . MET A 1 107 ? -9.044 -13.290 -3.138 1.00 82.44 107 MET A C 1
ATOM 791 O O . MET A 1 107 ? -8.062 -12.903 -2.507 1.00 82.44 107 MET A O 1
ATOM 795 N N . GLN A 1 108 ? -8.937 -13.822 -4.355 1.00 80.38 108 GLN A N 1
ATOM 796 C CA . GLN A 1 108 ? -7.670 -14.021 -5.057 1.00 80.38 108 GLN A CA 1
ATOM 797 C C . GLN A 1 108 ? -6.932 -12.711 -5.376 1.00 80.38 108 GLN A C 1
ATOM 799 O O . GLN A 1 108 ? -5.711 -12.720 -5.526 1.00 80.38 108 GLN A O 1
ATOM 804 N N . GLY A 1 109 ? -7.653 -11.585 -5.433 1.00 78.00 109 GLY A N 1
ATOM 805 C CA . GLY A 1 109 ? -7.075 -10.253 -5.618 1.00 78.00 109 GLY A CA 1
ATOM 806 C C . GLY A 1 109 ? -6.497 -9.643 -4.336 1.00 78.00 109 GLY A C 1
ATOM 807 O O . GLY A 1 109 ? -5.739 -8.674 -4.408 1.00 78.00 109 GLY A O 1
ATOM 808 N N . ILE A 1 110 ? -6.813 -10.196 -3.158 1.00 82.44 110 ILE A N 1
ATOM 809 C CA . ILE A 1 110 ? -6.340 -9.675 -1.871 1.00 82.44 110 ILE A CA 1
ATOM 810 C C . ILE A 1 110 ? -4.936 -10.214 -1.587 1.00 82.44 110 ILE A C 1
ATOM 812 O O . ILE A 1 110 ? -4.744 -11.286 -1.019 1.00 82.44 110 ILE A O 1
ATOM 816 N N . ARG A 1 111 ? -3.934 -9.419 -1.966 1.00 80.62 111 ARG A N 1
ATOM 817 C CA . ARG A 1 111 ? -2.508 -9.736 -1.769 1.00 80.62 111 ARG A CA 1
ATOM 818 C C . ARG A 1 111 ? -2.014 -9.491 -0.348 1.00 80.62 111 ARG A C 1
ATOM 820 O O . ARG A 1 111 ? -1.051 -10.111 0.077 1.00 80.62 111 ARG A O 1
ATOM 827 N N . ALA A 1 112 ? -2.673 -8.598 0.386 1.00 87.00 112 ALA A N 1
ATOM 828 C CA . ALA A 1 112 ? -2.314 -8.252 1.756 1.00 87.00 112 ALA A CA 1
ATOM 829 C C . ALA A 1 112 ? -3.473 -8.559 2.711 1.00 87.00 112 ALA A C 1
ATOM 831 O O . ALA A 1 112 ? -4.272 -7.662 3.002 1.00 87.00 112 ALA A O 1
ATOM 832 N N . PRO A 1 113 ? -3.583 -9.809 3.206 1.00 89.94 113 PRO A N 1
ATOM 833 C CA . PRO A 1 113 ? -4.580 -10.177 4.204 1.00 89.94 113 PRO A CA 1
ATOM 834 C C . PRO A 1 113 ? -4.586 -9.251 5.414 1.00 89.94 113 PRO A C 1
ATOM 836 O O . PRO A 1 113 ? -5.661 -8.980 5.933 1.00 89.94 113 PRO A O 1
ATOM 839 N N . ALA A 1 114 ? -3.439 -8.680 5.804 1.00 90.62 114 ALA A N 1
ATOM 840 C CA . ALA A 1 114 ? -3.340 -7.720 6.903 1.00 90.62 114 ALA A CA 1
ATOM 841 C C . ALA A 1 114 ? -4.394 -6.593 6.845 1.00 90.62 114 ALA A C 1
ATOM 843 O O . ALA A 1 114 ? -4.834 -6.115 7.888 1.00 90.62 114 ALA A O 1
ATOM 844 N N . ARG A 1 115 ? -4.885 -6.223 5.652 1.00 90.62 115 ARG A N 1
ATOM 845 C CA . ARG A 1 115 ? -5.944 -5.216 5.451 1.00 90.62 115 ARG A CA 1
ATOM 846 C C . ARG A 1 115 ? -7.314 -5.613 6.023 1.00 90.62 115 ARG A C 1
ATOM 848 O O . ARG A 1 115 ? -8.119 -4.731 6.303 1.00 90.62 115 ARG A O 1
ATOM 855 N N . PHE A 1 116 ? -7.577 -6.896 6.286 1.00 92.88 116 PHE A N 1
ATOM 856 C CA . PHE A 1 116 ? -8.780 -7.329 7.014 1.00 92.88 116 PHE A CA 1
ATOM 857 C C . PHE A 1 116 ? -8.836 -6.808 8.457 1.00 92.88 116 PHE A C 1
ATOM 859 O O . PHE A 1 116 ? -9.916 -6.758 9.047 1.00 92.88 116 PHE A O 1
ATOM 866 N N . SER A 1 117 ? -7.709 -6.339 9.003 1.00 93.12 117 SER A N 1
ATOM 867 C CA . SER A 1 117 ? -7.661 -5.621 10.281 1.00 93.12 117 SER A CA 1
ATOM 868 C C . SER A 1 117 ? -8.552 -4.376 10.313 1.00 93.12 117 SER A C 1
ATOM 870 O O . SER A 1 117 ? -8.978 -3.984 11.394 1.00 93.12 117 SER A O 1
ATOM 872 N N . VAL A 1 118 ? -8.929 -3.799 9.163 1.00 94.50 118 VAL A N 1
ATOM 873 C CA . VAL A 1 118 ? -9.928 -2.719 9.099 1.00 94.50 118 VAL A CA 1
ATOM 874 C C . VAL A 1 118 ? -11.236 -3.139 9.775 1.00 94.50 118 VAL A C 1
ATOM 876 O O . VAL A 1 118 ? -11.823 -2.344 10.501 1.00 94.50 118 VAL A O 1
ATOM 879 N N . LEU A 1 119 ? -11.657 -4.403 9.639 1.00 95.88 119 LEU A N 1
ATOM 880 C CA . LEU A 1 119 ? -12.837 -4.925 10.338 1.00 95.88 119 LEU A CA 1
ATOM 881 C C . LEU A 1 119 ? -12.639 -4.932 11.861 1.00 95.88 119 LEU A C 1
ATOM 883 O O . LEU A 1 119 ? -13.561 -4.595 12.605 1.00 95.88 119 LEU A O 1
ATOM 887 N N . ALA A 1 120 ? -11.429 -5.263 12.323 1.00 95.81 120 ALA A N 1
ATOM 888 C CA . ALA A 1 120 ? -11.062 -5.206 13.735 1.00 95.81 120 ALA A CA 1
ATOM 889 C C . ALA A 1 120 ? -11.059 -3.769 14.268 1.00 95.81 120 ALA A C 1
ATOM 891 O O . ALA A 1 120 ? -11.641 -3.511 15.319 1.00 95.81 120 ALA A O 1
ATOM 892 N N . LEU A 1 121 ? -10.493 -2.821 13.520 1.00 95.19 121 LEU A N 1
ATOM 893 C CA . LEU A 1 121 ? -10.490 -1.401 13.874 1.00 95.19 121 LEU A CA 1
ATOM 894 C C . LEU A 1 121 ? -11.913 -0.822 13.912 1.00 95.19 121 LEU A C 1
ATOM 896 O O . LEU A 1 121 ? -12.273 -0.142 14.873 1.00 95.19 121 LEU A O 1
ATOM 900 N N . CYS A 1 122 ? -12.757 -1.151 12.930 1.00 97.44 122 CYS A N 1
ATOM 901 C CA . CYS A 1 122 ? -14.170 -0.767 12.927 1.00 97.44 122 CYS A CA 1
ATOM 902 C C . CYS A 1 122 ? -14.920 -1.343 14.136 1.00 97.44 122 CYS A C 1
ATOM 904 O O . CYS A 1 122 ? -15.680 -0.629 14.791 1.00 97.44 122 CYS A O 1
ATOM 906 N N . ALA A 1 123 ? -14.695 -2.618 14.464 1.00 97.88 123 ALA A N 1
ATOM 907 C CA . ALA A 1 123 ? -15.281 -3.241 15.644 1.00 97.88 123 ALA A CA 1
ATOM 908 C C . ALA A 1 123 ? -14.841 -2.556 16.943 1.00 97.88 123 ALA A C 1
ATOM 910 O O . ALA A 1 123 ? -15.686 -2.257 17.786 1.00 97.88 123 ALA A O 1
ATOM 911 N N . ILE A 1 124 ? -13.547 -2.256 17.088 1.00 97.69 124 ILE A N 1
ATOM 912 C CA . ILE A 1 124 ? -13.000 -1.529 18.240 1.00 97.69 124 ILE A CA 1
ATOM 913 C C . ILE A 1 124 ? -13.670 -0.160 18.376 1.00 97.69 124 ILE A C 1
ATOM 915 O O . ILE A 1 124 ? -14.105 0.179 19.473 1.00 97.69 124 ILE A O 1
ATOM 919 N N . ALA A 1 125 ? -13.834 0.593 17.285 1.00 96.50 125 ALA A N 1
ATOM 920 C CA . ALA A 1 125 ? -14.491 1.900 17.313 1.00 96.50 125 ALA A CA 1
ATOM 921 C C . ALA A 1 125 ? -15.947 1.815 17.809 1.00 96.50 125 ALA A C 1
ATOM 923 O O . ALA A 1 125 ? -16.369 2.592 18.670 1.00 96.50 125 ALA A O 1
ATOM 924 N N . VAL A 1 126 ? -16.713 0.833 17.321 1.00 97.62 126 VAL A N 1
ATOM 925 C CA . VAL A 1 126 ? -18.104 0.635 17.753 1.00 97.62 126 VAL A CA 1
ATOM 926 C C . VAL A 1 126 ? -18.167 0.191 19.212 1.00 97.62 126 VAL A C 1
ATOM 928 O O . VAL A 1 126 ? -18.918 0.777 19.992 1.00 97.62 126 VAL A O 1
ATOM 931 N N . LEU A 1 127 ? -17.353 -0.783 19.624 1.00 98.06 127 LEU A N 1
ATOM 932 C CA . LEU A 1 127 ? -17.293 -1.238 21.015 1.00 98.06 127 LEU A CA 1
ATOM 933 C C . LEU A 1 127 ? -16.864 -0.103 21.958 1.00 98.06 127 LEU A C 1
ATOM 935 O O . LEU A 1 127 ? -17.463 0.067 23.019 1.00 98.06 127 LEU A O 1
ATOM 939 N N . ALA A 1 128 ? -15.911 0.734 21.547 1.00 96.62 128 ALA A N 1
ATOM 940 C CA . ALA A 1 128 ? -15.505 1.916 22.295 1.00 96.62 128 ALA A CA 1
ATOM 941 C C . ALA A 1 128 ? -16.658 2.919 22.469 1.00 96.62 128 ALA A C 1
ATOM 943 O O . ALA A 1 128 ? -16.863 3.427 23.573 1.00 96.62 128 ALA A O 1
ATOM 944 N N . SER A 1 129 ? -17.481 3.151 21.438 1.00 95.06 129 SER A N 1
ATOM 945 C CA . SER A 1 129 ? -18.672 4.005 21.579 1.00 95.06 129 SER A CA 1
ATOM 946 C C . SER A 1 129 ? -19.699 3.433 22.567 1.00 95.06 129 SER A C 1
ATOM 948 O O . SER A 1 129 ? -20.314 4.184 23.326 1.00 95.06 129 SER A O 1
ATOM 950 N N . ILE A 1 130 ? -19.844 2.102 22.633 1.00 96.50 130 ILE A N 1
ATOM 951 C CA . ILE A 1 130 ? -20.747 1.440 23.586 1.00 96.50 130 ILE A CA 1
ATOM 952 C C . ILE A 1 130 ? -20.275 1.684 25.025 1.00 96.50 130 ILE A C 1
ATOM 954 O O . ILE A 1 130 ? -21.107 1.888 25.910 1.00 96.50 130 ILE A O 1
ATOM 958 N N . ALA A 1 131 ? -18.962 1.730 25.266 1.00 95.19 131 ALA A N 1
ATOM 959 C CA . ALA A 1 131 ? -18.415 2.082 26.576 1.00 95.19 131 ALA A CA 1
ATOM 960 C C . ALA A 1 131 ? -18.797 3.505 26.999 1.00 95.19 131 ALA A C 1
ATOM 962 O O . ALA A 1 131 ? -19.172 3.727 28.150 1.00 95.19 131 ALA A O 1
ATOM 963 N N . VAL A 1 132 ? -18.758 4.461 26.065 1.00 91.62 132 VAL A N 1
ATOM 964 C CA . VAL A 1 132 ? -19.183 5.847 26.315 1.00 91.62 132 VAL A CA 1
ATOM 965 C C . VAL A 1 132 ? -20.674 5.910 26.646 1.00 91.62 132 VAL A C 1
ATOM 967 O O . VAL A 1 132 ? -21.056 6.586 27.599 1.00 91.62 132 VAL A O 1
ATOM 970 N N . VAL A 1 133 ? -21.516 5.148 25.940 1.00 93.25 133 VAL A N 1
ATOM 971 C CA . VAL A 1 133 ? -22.948 5.034 26.271 1.00 93.25 133 VAL A CA 1
ATOM 972 C C . VAL A 1 133 ? -23.138 4.454 27.675 1.00 93.25 133 VAL A C 1
ATOM 974 O O . VAL A 1 133 ? -23.899 5.004 28.465 1.00 93.25 133 VAL A O 1
ATOM 977 N N . ALA A 1 134 ? -22.421 3.383 28.025 1.00 91.75 134 ALA A N 1
ATOM 978 C CA . ALA A 1 134 ? -22.493 2.780 29.356 1.00 91.75 134 ALA A CA 1
ATOM 979 C C . ALA A 1 134 ? -22.053 3.749 30.471 1.00 91.75 134 ALA A C 1
ATOM 981 O O . ALA A 1 134 ? -22.622 3.738 31.564 1.00 91.75 134 ALA A O 1
ATOM 982 N N . LEU A 1 135 ? -21.055 4.598 30.204 1.00 89.19 135 LEU A N 1
ATOM 983 C CA . LEU A 1 135 ? -20.628 5.666 31.112 1.00 89.19 135 LEU A CA 1
ATOM 984 C C . LEU A 1 135 ? -21.696 6.756 31.260 1.00 89.19 135 LEU A C 1
ATOM 986 O O . LEU A 1 135 ? -21.906 7.246 32.373 1.00 89.19 135 LEU A O 1
ATOM 990 N N . ASP A 1 136 ? -22.387 7.117 30.176 1.00 87.81 136 ASP A N 1
ATOM 991 C CA . ASP A 1 136 ? -23.434 8.141 30.206 1.00 87.81 136 ASP A CA 1
ATOM 992 C C . ASP A 1 136 ? -24.639 7.728 31.066 1.00 87.81 136 ASP A C 1
ATOM 994 O O . ASP A 1 136 ? -25.199 8.543 31.805 1.00 87.81 136 ASP A O 1
ATOM 998 N N . GLU A 1 137 ? -24.989 6.440 31.059 1.00 89.06 137 GLU A N 1
ATOM 999 C CA . GLU A 1 137 ? -26.096 5.904 31.860 1.00 89.06 137 GLU A CA 1
ATOM 1000 C C . GLU A 1 137 ? -25.831 5.901 33.366 1.00 89.06 137 GLU A C 1
ATOM 1002 O O . GLU A 1 137 ? -26.774 5.972 34.151 1.00 89.06 137 GLU A O 1
ATOM 1007 N N . ARG A 1 138 ? -24.563 5.860 33.792 1.00 85.75 138 ARG A N 1
ATOM 1008 C CA . ARG A 1 138 ? -24.192 5.814 35.217 1.00 85.75 138 ARG A CA 1
ATOM 1009 C C . ARG A 1 138 ? -24.314 7.162 35.938 1.00 85.75 138 ARG A C 1
ATOM 1011 O O . ARG A 1 138 ? -24.266 7.178 37.162 1.00 85.75 138 ARG A O 1
ATOM 1018 N N . ARG A 1 139 ? -24.456 8.278 35.206 1.00 82.88 139 ARG A N 1
ATOM 1019 C CA . ARG A 1 139 ? -24.772 9.632 35.728 1.00 82.88 139 ARG A CA 1
ATOM 1020 C C . ARG A 1 139 ? -23.966 10.070 36.974 1.00 82.88 139 ARG A C 1
ATOM 1022 O O . ARG A 1 139 ? -24.519 10.651 37.902 1.00 82.88 139 ARG A O 1
ATOM 1029 N N . PHE A 1 140 ? -22.650 9.841 36.998 1.00 88.44 140 PHE A N 1
ATOM 1030 C CA . PHE A 1 140 ? -21.790 10.209 38.136 1.00 88.44 140 PHE A CA 1
ATOM 1031 C C . PHE A 1 140 ? -21.212 11.639 38.036 1.00 88.44 140 PHE A C 1
ATOM 1033 O O . PHE A 1 140 ? -21.073 12.210 36.948 1.00 88.44 140 PHE A O 1
ATOM 1040 N N . ARG A 1 141 ? -20.844 12.230 39.186 1.00 86.31 141 ARG A N 1
ATOM 1041 C CA . ARG A 1 141 ? -20.200 13.560 39.259 1.00 86.31 141 ARG A CA 1
ATOM 1042 C C . ARG A 1 141 ? -18.819 13.502 38.594 1.00 86.31 141 ARG A C 1
ATOM 1044 O O . ARG A 1 141 ? -18.020 12.638 38.923 1.00 86.31 141 ARG A O 1
ATOM 1051 N N . GLY A 1 142 ? -18.536 14.418 37.665 1.00 87.00 142 GLY A N 1
ATOM 1052 C CA . GLY A 1 142 ? -17.264 14.452 36.926 1.00 87.00 142 GLY A CA 1
ATOM 1053 C C . GLY A 1 142 ? -17.264 13.711 35.583 1.00 87.00 142 GLY A C 1
ATOM 1054 O O . GLY A 1 142 ? -16.248 13.720 34.894 1.00 87.00 142 GLY A O 1
ATOM 1055 N N . ARG A 1 143 ? -18.396 13.139 35.144 1.00 88.38 143 ARG A N 1
ATOM 1056 C CA . ARG A 1 143 ? -18.531 12.470 33.833 1.00 88.38 143 ARG A CA 1
ATOM 1057 C C . ARG A 1 143 ? -17.969 13.295 32.673 1.00 88.38 143 ARG A C 1
ATOM 1059 O O . ARG A 1 143 ? -17.220 12.769 31.860 1.00 88.38 143 ARG A O 1
ATOM 1066 N N . ASN A 1 144 ? -18.316 14.580 32.597 1.00 89.94 144 ASN A N 1
ATOM 1067 C CA . ASN A 1 144 ? -17.875 15.440 31.495 1.00 89.94 144 ASN A CA 1
ATOM 1068 C C . ASN A 1 144 ? -16.343 15.585 31.462 1.00 89.94 144 ASN A C 1
ATOM 1070 O O . ASN A 1 144 ? -15.770 15.644 30.382 1.00 89.94 144 ASN A O 1
ATOM 1074 N N . VAL A 1 145 ? -15.686 15.571 32.628 1.00 92.88 145 VAL A N 1
ATOM 1075 C CA . VAL A 1 145 ? -14.219 15.589 32.735 1.00 92.88 145 VAL A CA 1
ATOM 1076 C C . VAL A 1 145 ? -13.631 14.278 32.222 1.00 92.88 145 VAL A C 1
ATOM 1078 O O . VAL A 1 145 ? -12.688 14.305 31.444 1.00 92.88 145 VAL A O 1
ATOM 1081 N N . VAL A 1 146 ? -14.215 13.133 32.593 1.00 91.62 146 VAL A N 1
ATOM 1082 C CA . VAL A 1 146 ? -13.773 11.815 32.101 1.00 91.62 146 VAL A CA 1
ATOM 1083 C C . VAL A 1 146 ? -13.927 11.715 30.584 1.00 91.62 146 VAL A C 1
ATOM 1085 O O . VAL A 1 146 ? -12.998 11.296 29.904 1.00 91.62 146 VAL A O 1
ATOM 1088 N N . VAL A 1 147 ? -15.072 12.134 30.040 1.00 90.69 147 VAL A N 1
ATOM 1089 C CA . VAL A 1 147 ? -15.314 12.138 28.590 1.00 90.69 147 VAL A CA 1
ATOM 1090 C C . VAL A 1 147 ? -14.320 13.060 27.883 1.00 90.69 147 VAL A C 1
ATOM 1092 O O . VAL A 1 147 ? -13.688 12.635 26.921 1.00 90.69 147 VAL A O 1
ATOM 1095 N N . ALA A 1 148 ? -14.115 14.281 28.385 1.00 92.81 148 ALA A N 1
ATOM 1096 C CA . ALA A 1 148 ? -13.127 15.205 27.831 1.00 92.81 148 ALA A CA 1
ATOM 1097 C C . ALA A 1 148 ? -11.702 14.628 27.880 1.00 92.81 148 ALA A C 1
ATOM 1099 O O . ALA A 1 148 ? -10.972 14.731 26.899 1.00 92.81 148 ALA A O 1
ATOM 1100 N N . ALA A 1 149 ? -11.325 13.965 28.978 1.00 94.12 149 ALA A N 1
ATOM 1101 C CA . ALA A 1 149 ? -10.033 13.300 29.112 1.00 94.12 149 ALA A CA 1
ATOM 1102 C C . ALA A 1 149 ? -9.874 12.153 28.103 1.00 94.12 149 ALA A C 1
ATOM 1104 O O . ALA A 1 149 ? -8.837 12.056 27.457 1.00 94.12 149 ALA A O 1
ATOM 1105 N N . VAL A 1 150 ? -10.907 11.328 27.906 1.00 94.06 150 VAL A N 1
ATOM 1106 C CA . VAL A 1 150 ? -10.908 10.266 26.887 1.00 94.06 150 VAL A CA 1
ATOM 1107 C C . VAL A 1 150 ? -10.721 10.849 25.486 1.00 94.06 150 VAL A C 1
ATOM 1109 O O . VAL A 1 150 ? -9.867 10.374 24.742 1.00 94.06 150 VAL A O 1
ATOM 1112 N N . PHE A 1 151 ? -11.462 11.903 25.131 1.00 93.94 151 PHE A N 1
ATOM 1113 C CA . PHE A 1 151 ? -11.297 12.575 23.838 1.00 93.94 151 PHE A CA 1
ATOM 1114 C C . PHE A 1 151 ? -9.900 13.177 23.669 1.00 93.94 151 PHE A C 1
ATOM 1116 O O . PHE A 1 151 ? -9.318 13.065 22.590 1.00 93.94 151 PHE A O 1
ATOM 1123 N N . ALA A 1 152 ? -9.342 13.783 24.718 1.00 95.44 152 ALA A N 1
ATOM 1124 C CA . ALA A 1 152 ? -7.992 14.335 24.691 1.00 95.44 152 ALA A CA 1
ATOM 1125 C C . ALA A 1 152 ? -6.930 13.239 24.499 1.00 95.44 152 ALA A C 1
ATOM 1127 O O . ALA A 1 152 ? -6.040 13.395 23.666 1.00 95.44 152 ALA A O 1
ATOM 1128 N N . ILE A 1 153 ? -7.053 12.110 25.207 1.00 95.38 153 ILE A N 1
ATOM 1129 C CA . ILE A 1 153 ? -6.143 10.964 25.072 1.00 95.38 153 ILE A CA 1
ATOM 1130 C C . ILE A 1 153 ? -6.245 10.357 23.671 1.00 95.38 153 ILE A C 1
ATOM 1132 O O . ILE A 1 153 ? -5.213 10.137 23.046 1.00 95.38 153 ILE A O 1
ATOM 1136 N N . LEU A 1 154 ? -7.454 10.141 23.141 1.00 94.75 154 LEU A N 1
ATOM 1137 C CA . LEU A 1 154 ? -7.636 9.652 21.770 1.00 94.75 154 LEU A CA 1
ATOM 1138 C C . LEU A 1 154 ? -7.034 10.622 20.748 1.00 94.75 154 LEU A C 1
ATOM 1140 O O . LEU A 1 154 ? -6.330 10.197 19.840 1.00 94.75 154 LEU A O 1
ATOM 1144 N N . SER A 1 155 ? -7.252 11.927 20.917 1.00 94.00 155 SER A N 1
ATOM 1145 C CA . SER A 1 155 ? -6.679 12.939 20.020 1.00 94.00 155 SER A CA 1
ATOM 1146 C C . SER A 1 155 ? -5.149 12.916 20.042 1.00 94.00 155 SER A C 1
ATOM 1148 O O . SER A 1 155 ? -4.524 13.061 18.997 1.00 94.00 155 SER A O 1
ATOM 1150 N N . LEU A 1 156 ? -4.545 12.694 21.214 1.00 93.50 156 LEU A N 1
ATOM 1151 C CA . LEU A 1 156 ? -3.098 12.562 21.367 1.00 93.50 156 LEU A CA 1
ATOM 1152 C C . LEU A 1 156 ? -2.567 11.249 20.767 1.00 93.50 156 LEU A C 1
ATOM 1154 O O . LEU A 1 156 ? -1.553 11.251 20.075 1.00 93.50 156 LEU A O 1
ATOM 1158 N N . GLU A 1 157 ? -3.254 10.135 21.011 1.00 93.44 157 GLU A N 1
ATOM 1159 C CA . GLU A 1 157 ? -2.880 8.801 20.536 1.00 93.44 157 GLU A CA 1
ATOM 1160 C C . GLU A 1 157 ? -2.954 8.687 19.007 1.00 93.44 157 GLU A C 1
ATOM 1162 O O . GLU A 1 157 ? -2.087 8.075 18.381 1.00 93.44 157 GLU A O 1
ATOM 1167 N N . TYR A 1 158 ? -3.946 9.335 18.396 1.00 92.12 158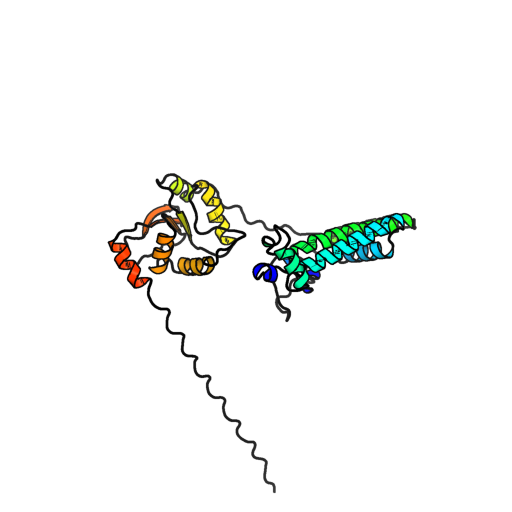 TYR A N 1
ATOM 1168 C CA . TYR A 1 158 ? -4.149 9.374 16.948 1.00 92.12 158 TYR A CA 1
ATOM 1169 C C . TYR A 1 158 ? -3.503 10.593 16.273 1.00 92.12 158 TYR A C 1
ATOM 1171 O O . TYR A 1 158 ? -3.681 10.798 15.067 1.00 92.12 158 TYR A O 1
ATOM 1179 N N . ALA A 1 159 ? -2.719 11.388 17.007 1.00 92.62 159 ALA A N 1
ATOM 1180 C CA . ALA A 1 159 ? -1.974 12.500 16.438 1.00 92.62 159 ALA A CA 1
ATOM 1181 C C . ALA A 1 159 ? -0.911 11.969 15.459 1.00 92.62 159 ALA A C 1
ATOM 1183 O O . ALA A 1 159 ? 0.096 11.371 15.850 1.00 92.62 159 ALA A O 1
ATOM 1184 N N . ASN A 1 160 ? -1.143 12.185 14.166 1.00 90.25 160 ASN A N 1
ATOM 1185 C CA . ASN A 1 160 ? -0.224 11.817 13.095 1.00 90.25 160 ASN A CA 1
ATOM 1186 C C . ASN A 1 160 ? 0.463 13.068 12.537 1.00 90.25 160 ASN A C 1
ATOM 1188 O O . ASN A 1 160 ? -0.151 14.123 12.396 1.00 90.25 160 ASN A O 1
ATOM 1192 N N . GLY A 1 161 ? 1.754 12.946 12.237 1.00 87.44 161 GLY A N 1
ATOM 1193 C CA . GLY A 1 161 ? 2.535 13.970 11.560 1.00 87.44 161 GLY A CA 1
ATOM 1194 C C . GLY A 1 161 ? 2.205 14.053 10.072 1.00 87.44 161 GLY A C 1
ATOM 1195 O O . GLY A 1 161 ? 1.491 13.210 9.524 1.00 87.44 161 GLY A O 1
ATOM 1196 N N . ALA A 1 162 ? 2.760 15.070 9.413 1.00 84.25 162 ALA A N 1
ATOM 1197 C CA . ALA A 1 162 ? 2.610 15.244 7.975 1.00 84.25 162 ALA A CA 1
ATOM 1198 C C . ALA A 1 162 ? 3.127 14.009 7.223 1.00 84.25 162 ALA A C 1
ATOM 1200 O O . ALA A 1 162 ? 4.256 13.558 7.435 1.00 84.25 162 ALA A O 1
ATOM 1201 N N . ILE A 1 163 ? 2.291 13.476 6.336 1.00 82.12 163 ILE A N 1
ATOM 1202 C CA . ILE A 1 163 ? 2.697 12.439 5.393 1.00 82.12 163 ILE A CA 1
ATOM 1203 C C . ILE A 1 163 ? 3.564 13.124 4.337 1.00 82.12 163 ILE A C 1
ATOM 1205 O O . ILE A 1 163 ? 3.125 14.072 3.688 1.00 82.12 163 ILE A O 1
ATOM 1209 N N . ALA A 1 164 ? 4.807 12.670 4.193 1.00 80.25 164 ALA A N 1
ATOM 1210 C CA . ALA A 1 164 ? 5.685 13.152 3.139 1.00 80.25 164 ALA A CA 1
ATOM 1211 C C . ALA A 1 164 ? 5.197 12.587 1.801 1.00 80.25 164 ALA A C 1
ATOM 1213 O O . ALA A 1 164 ? 5.336 11.394 1.534 1.00 80.25 164 ALA A O 1
ATOM 1214 N N . PHE A 1 165 ? 4.603 13.443 0.976 1.00 82.12 165 PHE A N 1
ATOM 1215 C CA . PHE A 1 165 ? 4.278 13.099 -0.400 1.00 82.12 165 PHE A CA 1
ATOM 1216 C C . PHE A 1 165 ? 5.492 13.370 -1.283 1.00 82.12 165 PHE A C 1
ATOM 1218 O O . PHE A 1 165 ? 6.137 14.414 -1.165 1.00 82.12 165 PHE A O 1
ATOM 1225 N N . SER A 1 166 ? 5.803 12.439 -2.181 1.00 82.19 166 SER A N 1
ATOM 1226 C CA . SER A 1 166 ? 6.725 12.718 -3.277 1.00 82.19 166 SER A CA 1
ATOM 1227 C C . SER A 1 166 ? 6.093 13.745 -4.212 1.00 82.19 166 SER A C 1
ATOM 1229 O O . SER A 1 166 ? 4.893 13.674 -4.489 1.00 82.19 166 SER A O 1
ATOM 1231 N N . ALA A 1 167 ? 6.895 14.680 -4.721 1.00 85.69 167 ALA A N 1
ATOM 1232 C CA . ALA A 1 167 ? 6.436 15.580 -5.770 1.00 85.69 167 ALA A CA 1
ATOM 1233 C C . ALA A 1 167 ? 5.940 14.760 -6.970 1.00 85.69 167 ALA A C 1
ATOM 1235 O O . ALA A 1 167 ? 6.564 13.765 -7.351 1.00 85.69 167 ALA A O 1
ATOM 1236 N N . ALA A 1 168 ? 4.809 15.166 -7.548 1.00 85.62 168 ALA A N 1
ATOM 1237 C CA . ALA A 1 168 ? 4.332 14.552 -8.776 1.00 85.62 168 ALA A CA 1
ATOM 1238 C C . ALA A 1 168 ? 5.367 14.784 -9.893 1.00 85.62 168 ALA A C 1
ATOM 1240 O O . ALA A 1 168 ? 5.917 15.888 -9.986 1.00 85.62 168 ALA A O 1
ATOM 1241 N N . PRO A 1 169 ? 5.647 13.775 -10.735 1.00 85.88 169 PRO A N 1
ATOM 1242 C CA . PRO A 1 169 ? 6.525 13.963 -11.878 1.00 85.88 169 PRO A CA 1
ATOM 1243 C C . PRO A 1 169 ? 5.909 14.972 -12.851 1.00 85.88 169 PRO A C 1
ATOM 1245 O O . PRO A 1 169 ? 4.687 15.104 -12.956 1.00 85.88 169 PRO A O 1
ATOM 1248 N N . VAL A 1 170 ? 6.764 15.671 -13.593 1.00 88.12 170 VAL A N 1
ATOM 1249 C CA . VAL A 1 170 ? 6.314 16.570 -14.658 1.00 88.12 170 VAL A CA 1
ATOM 1250 C C . VAL A 1 170 ? 5.669 15.730 -15.760 1.00 88.12 170 VAL A C 1
ATOM 1252 O O . VAL A 1 170 ? 6.331 14.875 -16.345 1.00 88.12 170 VAL A O 1
ATOM 1255 N N . LEU A 1 171 ? 4.382 15.974 -16.029 1.00 88.31 171 LEU A N 1
ATOM 1256 C CA . LEU A 1 171 ? 3.610 15.239 -17.041 1.00 88.31 171 LEU A CA 1
ATOM 1257 C C . LEU A 1 171 ? 3.887 15.704 -18.475 1.00 88.31 171 LEU A C 1
ATOM 1259 O O . LEU A 1 171 ? 3.642 14.946 -19.402 1.00 88.31 171 LEU A O 1
ATOM 1263 N N . ALA A 1 172 ? 4.352 16.942 -18.654 1.00 90.00 172 ALA A N 1
ATOM 1264 C CA . ALA A 1 172 ? 4.705 17.503 -19.954 1.00 90.00 172 ALA A CA 1
ATOM 1265 C C . ALA A 1 172 ? 6.226 17.672 -20.045 1.00 90.00 172 ALA A C 1
ATOM 1267 O O . ALA A 1 172 ? 6.770 18.663 -19.554 1.00 90.00 172 ALA A O 1
ATOM 1268 N N . SER A 1 173 ? 6.915 16.708 -20.649 1.00 90.38 173 SER A N 1
ATOM 1269 C CA . SER A 1 173 ? 8.366 16.717 -20.832 1.00 90.38 173 SER A CA 1
ATOM 1270 C C . SER A 1 173 ? 8.742 16.900 -22.304 1.00 90.38 173 SER A C 1
ATOM 1272 O O . SER A 1 173 ? 7.957 16.637 -23.217 1.00 90.38 173 SER A O 1
ATOM 1274 N N . ASP A 1 174 ? 9.960 17.378 -22.569 1.00 93.69 174 ASP A N 1
ATOM 1275 C CA . ASP A 1 174 ? 10.475 17.424 -23.944 1.00 93.69 174 ASP A CA 1
ATOM 1276 C C . ASP A 1 174 ? 10.543 16.018 -24.559 1.00 93.69 174 ASP A C 1
ATOM 1278 O O . ASP A 1 174 ? 10.196 15.836 -25.727 1.00 93.69 174 ASP A O 1
ATOM 1282 N N . VAL A 1 175 ? 10.903 15.017 -23.747 1.00 93.94 175 VAL A N 1
ATOM 1283 C CA . VAL A 1 175 ? 10.924 13.601 -24.131 1.00 93.94 175 VAL A CA 1
ATOM 1284 C C . VAL A 1 175 ? 9.533 13.117 -24.537 1.00 93.94 175 VAL A C 1
ATOM 1286 O O . VAL A 1 175 ? 9.377 12.547 -25.617 1.00 93.94 175 VAL A O 1
ATOM 1289 N N . GLY A 1 176 ? 8.508 13.374 -23.719 1.00 94.69 176 GLY A N 1
ATOM 1290 C CA . GLY A 1 176 ? 7.136 12.964 -24.010 1.00 94.69 176 GLY A CA 1
ATOM 1291 C C . GLY A 1 176 ? 6.570 13.669 -25.244 1.00 94.69 176 GLY A C 1
ATOM 1292 O O . GLY A 1 176 ? 5.980 13.017 -26.109 1.00 94.69 176 GLY A O 1
ATOM 1293 N N . ARG A 1 177 ? 6.833 14.974 -25.413 1.00 95.38 177 ARG A N 1
ATOM 1294 C CA . ARG A 1 177 ? 6.484 15.712 -26.642 1.00 95.38 177 ARG A CA 1
ATOM 1295 C C . ARG A 1 177 ? 7.162 15.150 -27.885 1.00 95.38 177 ARG A C 1
ATOM 1297 O O . ARG A 1 177 ? 6.503 15.026 -28.917 1.00 95.38 177 ARG A O 1
ATOM 1304 N N . TRP A 1 178 ? 8.443 14.806 -27.794 1.00 96.19 178 TRP A N 1
ATOM 1305 C CA . TRP A 1 178 ? 9.184 14.214 -28.903 1.00 96.19 178 TRP A CA 1
ATOM 1306 C C . TRP A 1 178 ? 8.648 12.823 -29.262 1.00 96.19 178 TRP A C 1
ATOM 1308 O O . TRP A 1 178 ? 8.372 12.561 -30.428 1.00 96.19 178 TRP A O 1
ATOM 1318 N N . LEU A 1 179 ? 8.412 11.955 -28.272 1.00 95.88 179 LEU A N 1
ATOM 1319 C CA . LEU A 1 179 ? 7.864 10.608 -28.486 1.00 95.88 179 LEU A CA 1
ATOM 1320 C C . LEU A 1 179 ? 6.459 10.634 -29.096 1.00 95.88 179 LEU A C 1
ATOM 1322 O O . LEU A 1 179 ? 6.122 9.768 -29.906 1.00 95.88 179 LEU A O 1
ATOM 1326 N N . ARG A 1 180 ? 5.647 11.632 -28.728 1.00 95.44 180 ARG A N 1
ATOM 1327 C CA . ARG A 1 180 ? 4.324 11.864 -29.318 1.00 95.44 180 ARG A CA 1
ATOM 1328 C C . ARG A 1 180 ? 4.408 12.261 -30.794 1.00 95.44 180 ARG A C 1
ATOM 1330 O O . ARG A 1 180 ? 3.521 11.905 -31.561 1.00 95.44 180 ARG A O 1
ATOM 1337 N N . SER A 1 181 ? 5.429 13.024 -31.192 1.00 95.12 181 SER A N 1
ATOM 1338 C CA . SER A 1 181 ? 5.567 13.496 -32.576 1.00 95.12 181 SER A CA 1
ATOM 1339 C C . SER A 1 181 ? 6.152 12.449 -33.524 1.00 95.12 181 SER A C 1
ATOM 1341 O O . SER A 1 181 ? 6.041 12.605 -34.739 1.00 95.12 181 SER A O 1
ATOM 1343 N N . GLN A 1 182 ? 6.766 11.386 -32.994 1.00 94.75 182 GLN A N 1
ATOM 1344 C CA . GLN A 1 182 ? 7.292 10.307 -33.821 1.00 94.75 182 GLN A CA 1
ATOM 1345 C C . GLN A 1 182 ? 6.165 9.428 -34.385 1.00 94.75 182 GLN A C 1
ATOM 1347 O O . GLN A 1 182 ? 5.199 9.149 -33.669 1.00 94.75 182 GLN A O 1
ATOM 1352 N N . PRO A 1 183 ? 6.294 8.932 -35.630 1.00 89.31 183 PRO A N 1
ATOM 1353 C CA . PRO A 1 183 ? 5.362 7.958 -36.190 1.00 89.31 183 PRO A CA 1
ATOM 1354 C C . PRO A 1 183 ? 5.457 6.602 -35.469 1.00 89.31 183 PRO A C 1
ATOM 1356 O O . PRO A 1 183 ? 6.426 6.319 -34.767 1.00 89.31 183 PRO A O 1
ATOM 1359 N N . GLY A 1 184 ? 4.446 5.751 -35.649 1.00 84.81 184 GLY A N 1
ATOM 1360 C CA . GLY A 1 184 ? 4.414 4.401 -35.079 1.00 84.81 184 GLY A CA 1
ATOM 1361 C C . GLY A 1 184 ? 3.806 4.319 -33.677 1.00 84.81 184 GLY A C 1
ATOM 1362 O O . GLY A 1 184 ? 3.443 5.320 -33.064 1.00 84.81 184 GLY A O 1
ATOM 1363 N N . SER A 1 185 ? 3.672 3.089 -33.185 1.00 83.62 185 SER A N 1
ATOM 1364 C CA . SER A 1 185 ? 3.062 2.762 -31.890 1.00 83.62 185 SER A CA 1
ATOM 1365 C C . SER A 1 185 ? 3.931 1.813 -31.062 1.00 83.62 185 SER A C 1
ATOM 1367 O O . SER A 1 185 ? 3.414 1.114 -30.189 1.00 83.62 185 SER A O 1
ATOM 1369 N N . GLY A 1 186 ? 5.230 1.730 -31.368 1.00 90.69 186 GLY A N 1
ATOM 1370 C CA . GLY A 1 186 ? 6.153 0.846 -30.672 1.00 90.69 186 GLY A CA 1
ATOM 1371 C C . GLY A 1 186 ? 6.324 1.223 -29.204 1.00 90.69 186 GLY A C 1
ATOM 1372 O O . GLY A 1 186 ? 6.101 2.376 -28.807 1.00 90.69 186 GLY A O 1
ATOM 1373 N N . ALA A 1 187 ? 6.690 0.224 -28.400 1.00 95.88 187 ALA A N 1
ATOM 1374 C CA . ALA A 1 187 ? 6.778 0.374 -26.958 1.00 95.88 187 ALA A CA 1
ATOM 1375 C C . ALA A 1 187 ? 7.995 1.215 -26.545 1.00 95.88 187 ALA A C 1
ATOM 1377 O O . ALA A 1 187 ? 9.008 1.277 -27.247 1.00 95.88 187 ALA A O 1
ATOM 1378 N N . VAL A 1 188 ? 7.892 1.848 -25.381 1.00 96.56 188 VAL A N 1
ATOM 1379 C CA . VAL A 1 188 ? 8.955 2.647 -24.772 1.00 96.56 188 VAL A CA 1
ATOM 1380 C C . VAL A 1 188 ? 9.428 1.966 -23.490 1.00 96.56 188 VAL A C 1
ATOM 1382 O O . VAL A 1 188 ? 8.622 1.521 -22.672 1.00 96.56 188 VAL A O 1
ATOM 1385 N N . VAL A 1 189 ? 10.738 1.899 -23.286 1.00 95.94 189 VAL A N 1
ATOM 1386 C CA . VAL A 1 189 ? 11.324 1.530 -21.991 1.00 95.94 189 VAL A CA 1
ATOM 1387 C C . VAL A 1 189 ? 12.077 2.725 -21.417 1.00 95.94 189 VAL A C 1
ATOM 1389 O O . VAL A 1 189 ? 12.890 3.341 -22.106 1.00 95.94 189 VAL A O 1
ATOM 1392 N N . CYS A 1 190 ? 11.805 3.062 -20.160 1.00 94.94 190 CYS A N 1
ATOM 1393 C CA . CYS A 1 190 ? 12.536 4.084 -19.420 1.00 94.94 190 CYS A CA 1
ATOM 1394 C C . CYS A 1 190 ? 13.576 3.416 -18.521 1.00 94.94 190 CYS A C 1
ATOM 1396 O O . CYS A 1 190 ? 13.248 2.533 -17.733 1.00 94.94 190 CYS A O 1
ATOM 1398 N N . LEU A 1 191 ? 14.827 3.844 -18.600 1.00 94.69 191 LEU A N 1
ATOM 1399 C CA . LEU A 1 191 ? 15.910 3.354 -17.760 1.00 94.69 191 LEU A CA 1
ATOM 1400 C C . LEU A 1 191 ? 16.280 4.401 -16.695 1.00 94.69 191 LEU A C 1
ATOM 1402 O O . LEU A 1 191 ? 16.226 5.595 -16.991 1.00 94.69 191 LEU A O 1
ATOM 1406 N N . PRO A 1 192 ? 16.694 3.968 -15.490 1.00 93.06 192 PRO A N 1
ATOM 1407 C CA . PRO A 1 192 ? 16.783 2.575 -15.042 1.00 93.06 192 PRO A CA 1
ATOM 1408 C C . PRO A 1 192 ? 15.404 1.935 -14.804 1.00 93.06 192 PRO A C 1
ATOM 1410 O O . PRO A 1 192 ? 14.481 2.563 -14.294 1.00 93.06 192 PRO A O 1
ATOM 1413 N N . MET A 1 193 ? 15.279 0.657 -15.166 1.00 92.00 193 MET A N 1
ATOM 1414 C CA . MET A 1 193 ? 14.116 -0.156 -14.815 1.00 92.00 193 MET A CA 1
ATOM 1415 C C . MET A 1 193 ? 14.333 -0.757 -13.425 1.00 92.00 193 MET A C 1
ATOM 1417 O O . MET A 1 193 ? 15.337 -1.428 -13.178 1.00 92.00 193 MET A O 1
ATOM 1421 N N . GLU A 1 194 ? 13.387 -0.528 -12.520 1.00 89.75 194 GLU A N 1
ATOM 1422 C CA . GLU A 1 194 ? 13.470 -0.981 -11.129 1.00 89.75 194 GLU A CA 1
ATOM 1423 C C . GLU A 1 194 ? 12.244 -1.810 -10.725 1.00 89.75 194 GLU A C 1
ATOM 1425 O O . GLU A 1 194 ? 11.391 -2.143 -11.548 1.00 89.75 194 GLU A O 1
ATOM 1430 N N . PHE A 1 195 ? 12.142 -2.170 -9.446 1.00 86.00 195 PHE A N 1
ATOM 1431 C CA . PHE A 1 195 ? 10.946 -2.798 -8.899 1.00 86.00 195 PHE A CA 1
ATOM 1432 C C . PHE A 1 195 ? 9.999 -1.746 -8.340 1.00 86.00 195 PHE A C 1
ATOM 1434 O O . PHE A 1 195 ? 10.394 -0.925 -7.524 1.00 86.00 195 PHE A O 1
ATOM 1441 N N . ASP A 1 196 ? 8.726 -1.850 -8.703 1.00 84.56 196 ASP A N 1
ATOM 1442 C CA . ASP A 1 196 ? 7.623 -1.129 -8.074 1.00 84.56 196 ASP A CA 1
ATOM 1443 C C . ASP A 1 196 ? 7.619 0.398 -8.290 1.00 84.56 196 ASP A C 1
ATOM 1445 O O . ASP A 1 196 ? 7.635 0.872 -9.431 1.00 84.56 196 ASP A O 1
ATOM 1449 N N . ALA A 1 197 ? 7.529 1.157 -7.193 1.00 85.94 197 ALA A N 1
ATOM 1450 C CA . ALA A 1 197 ? 7.261 2.592 -7.158 1.00 85.94 197 ALA A CA 1
ATOM 1451 C C . ALA A 1 197 ? 8.239 3.475 -7.962 1.00 85.94 197 ALA A C 1
ATOM 1453 O O . ALA A 1 197 ? 7.765 4.445 -8.557 1.00 85.94 197 ALA A O 1
ATOM 1454 N N . PRO A 1 198 ? 9.550 3.177 -8.062 1.00 89.69 198 PRO A N 1
ATOM 1455 C CA . PRO A 1 198 ? 10.482 3.977 -8.856 1.00 89.69 198 PRO A CA 1
ATOM 1456 C C . PRO A 1 198 ? 10.153 4.033 -10.357 1.00 89.69 198 PRO A C 1
ATOM 1458 O O . PRO A 1 198 ? 10.584 4.965 -11.022 1.00 89.69 198 PRO A O 1
ATOM 1461 N N . ASN A 1 199 ? 9.333 3.118 -10.898 1.00 91.31 199 ASN A N 1
ATOM 1462 C CA . ASN A 1 199 ? 8.871 3.196 -12.296 1.00 91.31 199 ASN A CA 1
ATOM 1463 C C . ASN A 1 199 ? 7.649 4.117 -12.493 1.00 91.31 199 ASN A C 1
ATOM 1465 O O . ASN A 1 199 ? 7.227 4.353 -13.626 1.00 91.31 199 ASN A O 1
ATOM 1469 N N . THR A 1 200 ? 7.038 4.629 -11.416 1.00 92.31 200 THR A N 1
ATOM 1470 C CA . THR A 1 200 ? 5.841 5.486 -11.513 1.00 92.31 200 THR A CA 1
ATOM 1471 C C . THR A 1 200 ? 6.053 6.787 -12.295 1.00 92.31 200 THR A C 1
ATOM 1473 O O . THR A 1 200 ? 5.110 7.171 -12.990 1.00 92.31 200 THR A O 1
ATOM 1476 N N . PRO A 1 201 ? 7.231 7.453 -12.284 1.00 91.31 201 PRO A N 1
ATOM 1477 C CA . PRO A 1 201 ? 7.460 8.625 -13.124 1.00 91.31 201 PRO A CA 1
ATOM 1478 C C . PRO A 1 201 ? 7.324 8.318 -14.616 1.00 91.31 201 PRO A C 1
ATOM 1480 O O . PRO A 1 201 ? 6.536 8.981 -15.285 1.00 91.31 201 PRO A O 1
ATOM 1483 N N . CYS A 1 202 ? 7.986 7.261 -15.104 1.00 92.00 202 CYS A N 1
ATOM 1484 C CA . CYS A 1 202 ? 7.855 6.800 -16.492 1.00 92.00 202 CYS A CA 1
ATOM 1485 C C . CYS A 1 202 ? 6.396 6.460 -16.828 1.00 92.00 202 CYS A C 1
ATOM 1487 O O . CYS A 1 202 ? 5.867 6.888 -17.852 1.00 92.00 202 CYS A O 1
ATOM 1489 N N . MET A 1 203 ? 5.705 5.755 -15.924 1.00 93.88 203 MET A N 1
ATOM 1490 C CA . MET A 1 203 ? 4.293 5.414 -16.097 1.00 93.88 203 MET A CA 1
ATOM 1491 C C . MET A 1 203 ? 3.402 6.650 -16.250 1.00 93.88 203 MET A C 1
ATOM 1493 O O . MET A 1 203 ? 2.561 6.690 -17.144 1.00 93.88 203 MET A O 1
ATOM 1497 N N . LEU A 1 204 ? 3.585 7.669 -15.412 1.00 93.62 204 LEU A N 1
ATOM 1498 C CA . LEU A 1 204 ? 2.792 8.897 -15.477 1.00 93.62 204 LEU A CA 1
ATOM 1499 C C . LEU A 1 204 ? 3.141 9.745 -16.704 1.00 93.62 204 LEU A C 1
ATOM 1501 O O . LEU A 1 204 ? 2.240 10.266 -17.358 1.00 93.62 204 LEU A O 1
ATOM 1505 N N . GLN A 1 205 ? 4.421 9.834 -17.061 1.00 92.75 205 GLN A N 1
ATOM 1506 C CA . GLN A 1 205 ? 4.881 10.527 -18.268 1.00 92.75 205 GLN A CA 1
ATOM 1507 C C . GLN A 1 205 ? 4.403 9.842 -19.554 1.00 92.75 205 GLN A C 1
ATOM 1509 O O . GLN A 1 205 ? 4.196 10.512 -20.564 1.00 92.75 205 GLN A O 1
ATOM 1514 N N . SER A 1 206 ? 4.131 8.533 -19.514 1.00 93.62 206 SER A N 1
ATOM 1515 C CA . SER A 1 206 ? 3.598 7.807 -20.669 1.00 93.62 206 SER A CA 1
ATOM 1516 C C . SER A 1 206 ? 2.233 8.296 -21.145 1.00 93.62 206 SER A C 1
ATOM 1518 O O . SER A 1 206 ? 1.919 8.182 -22.331 1.00 93.62 206 SER A O 1
ATOM 1520 N N . LEU A 1 207 ? 1.450 8.924 -20.258 1.00 94.19 207 LEU A N 1
ATOM 1521 C CA . LEU A 1 207 ? 0.181 9.563 -20.613 1.00 94.19 207 LEU A CA 1
ATOM 1522 C C . LEU A 1 207 ? 0.370 10.672 -21.650 1.00 94.19 207 LEU A C 1
ATOM 1524 O O . LEU A 1 207 ? -0.557 10.976 -22.400 1.00 94.19 207 LEU A O 1
ATOM 1528 N N . GLU A 1 208 ? 1.563 11.266 -21.704 1.00 94.38 208 GLU A N 1
ATOM 1529 C CA . GLU A 1 208 ? 1.876 12.316 -22.651 1.00 94.38 208 GLU A CA 1
ATOM 1530 C C . GLU A 1 208 ? 1.930 11.782 -24.088 1.00 94.38 208 GLU A C 1
ATOM 1532 O O . GLU A 1 208 ? 1.272 12.326 -24.979 1.00 94.38 208 GLU A O 1
ATOM 1537 N N . HIS A 1 209 ? 2.699 10.716 -24.309 1.00 93.81 209 HIS A N 1
ATOM 1538 C CA . HIS A 1 209 ? 2.948 10.156 -25.637 1.00 93.81 209 HIS A CA 1
ATOM 1539 C C . HIS A 1 209 ? 2.012 8.998 -26.009 1.00 93.81 209 HIS A C 1
ATOM 1541 O O . HIS A 1 209 ? 1.988 8.605 -27.169 1.00 93.81 209 HIS A O 1
ATOM 1547 N N . GLN A 1 210 ? 1.251 8.455 -25.052 1.00 93.94 210 GLN A N 1
ATOM 1548 C CA . GLN A 1 210 ? 0.262 7.381 -25.240 1.00 93.94 210 GLN A CA 1
ATOM 1549 C C . GLN A 1 210 ? 0.809 6.129 -25.948 1.00 93.94 210 GLN A C 1
ATOM 1551 O O . GLN A 1 210 ? 0.074 5.399 -26.611 1.00 93.94 210 GLN A O 1
ATOM 1556 N N . ARG A 1 211 ? 2.109 5.862 -25.792 1.00 94.38 211 ARG A N 1
ATOM 1557 C CA . ARG A 1 211 ? 2.745 4.642 -26.314 1.00 94.38 211 ARG A CA 1
ATOM 1558 C C . ARG A 1 211 ? 2.751 3.575 -25.223 1.00 94.38 211 ARG A C 1
ATOM 1560 O O . ARG A 1 211 ? 2.869 3.939 -24.050 1.00 94.38 211 ARG A O 1
ATOM 1567 N N . PRO A 1 212 ? 2.670 2.281 -25.578 1.00 95.12 212 PRO A N 1
ATOM 1568 C CA . PRO A 1 212 ? 2.875 1.206 -24.616 1.00 95.12 212 PRO A CA 1
ATOM 1569 C C . PRO A 1 212 ? 4.223 1.370 -23.911 1.00 95.12 212 PRO A C 1
ATOM 1571 O O . PRO A 1 212 ? 5.201 1.776 -24.537 1.00 95.12 212 PRO A O 1
ATOM 1574 N N . ILE A 1 213 ? 4.287 1.043 -22.623 1.00 94.44 213 ILE A N 1
ATOM 1575 C CA . ILE A 1 213 ? 5.539 1.054 -21.862 1.00 94.44 213 ILE A CA 1
ATOM 1576 C C . ILE A 1 213 ? 5.865 -0.330 -21.322 1.00 94.44 213 ILE A C 1
ATOM 1578 O O . ILE A 1 213 ? 4.964 -1.108 -21.010 1.00 94.44 213 ILE A O 1
ATOM 1582 N N . VAL A 1 214 ? 7.157 -0.615 -21.181 1.00 92.19 214 VAL A N 1
ATOM 1583 C CA . VAL A 1 214 ? 7.634 -1.882 -20.608 1.00 92.19 214 VAL A CA 1
ATOM 1584 C C . VAL A 1 214 ? 7.695 -1.822 -19.085 1.00 92.19 214 VAL A C 1
ATOM 1586 O O . VAL A 1 214 ? 7.257 -2.751 -18.406 1.00 92.19 214 VAL A O 1
ATOM 1589 N N . ASN A 1 215 ? 8.231 -0.735 -18.527 1.00 89.12 215 ASN A N 1
ATOM 1590 C CA . ASN A 1 215 ? 8.408 -0.584 -17.090 1.00 89.12 215 ASN A CA 1
ATOM 1591 C C . ASN A 1 215 ? 7.419 0.428 -16.504 1.00 89.12 215 ASN A C 1
ATOM 1593 O O . ASN A 1 215 ? 7.551 1.638 -16.656 1.00 89.12 215 ASN A O 1
ATOM 1597 N N . GLY A 1 216 ? 6.421 -0.101 -15.799 1.00 86.75 216 GLY A N 1
ATOM 1598 C CA . GLY A 1 216 ? 5.444 0.662 -15.031 1.00 86.75 216 GLY A CA 1
ATOM 1599 C C . GLY A 1 216 ? 5.226 0.041 -13.656 1.00 86.75 216 GLY A C 1
ATOM 1600 O O . GLY A 1 216 ? 5.766 -1.020 -13.336 1.00 86.75 216 GLY A O 1
ATOM 1601 N N . TYR A 1 217 ? 4.424 0.707 -12.832 1.00 88.00 217 TYR A N 1
ATOM 1602 C CA . TYR A 1 217 ? 4.034 0.178 -11.532 1.00 88.00 217 TYR A CA 1
ATOM 1603 C C . TYR A 1 217 ? 2.655 -0.468 -11.618 1.00 88.00 217 TYR A C 1
ATOM 1605 O O . TYR A 1 217 ? 1.682 0.174 -12.005 1.00 88.00 217 TYR A O 1
ATOM 1613 N N . SER A 1 218 ? 2.562 -1.739 -11.233 1.00 83.00 218 SER A N 1
ATOM 1614 C CA . SER A 1 218 ? 1.303 -2.474 -11.197 1.00 83.00 218 SER A CA 1
ATOM 1615 C C . SER A 1 218 ? 1.182 -3.243 -9.897 1.00 83.00 218 SER A C 1
ATOM 1617 O O . SER A 1 218 ? 2.159 -3.773 -9.369 1.00 83.00 218 SER A O 1
ATOM 1619 N N . GLY A 1 219 ? -0.058 -3.358 -9.425 1.00 75.06 219 GLY A N 1
ATOM 1620 C CA . GLY A 1 219 ? -0.395 -4.271 -8.350 1.00 75.06 219 GLY A CA 1
ATOM 1621 C C . GLY A 1 219 ? -0.112 -5.725 -8.715 1.00 75.06 219 GLY A C 1
ATOM 1622 O O . GLY A 1 219 ? 0.042 -6.489 -7.782 1.00 75.06 219 GLY A O 1
ATOM 1623 N N . PHE A 1 220 ? -0.024 -6.089 -10.007 1.00 75.81 220 PHE A N 1
ATOM 1624 C CA . PHE A 1 220 ? 0.277 -7.427 -10.536 1.00 75.81 220 PHE A CA 1
ATOM 1625 C C . PHE A 1 220 ? 1.637 -7.469 -11.241 1.00 75.81 220 PHE A C 1
ATOM 1627 O O . PHE A 1 220 ? 1.873 -6.708 -12.180 1.00 75.81 220 PHE A O 1
ATOM 1634 N N . ARG A 1 221 ? 2.502 -8.408 -10.837 1.00 81.25 221 ARG A N 1
ATOM 1635 C CA . ARG A 1 221 ? 3.827 -8.618 -11.429 1.00 81.25 221 ARG A CA 1
ATOM 1636 C C . ARG A 1 221 ? 3.870 -9.923 -12.235 1.00 81.25 221 ARG A C 1
ATOM 1638 O O . ARG A 1 221 ? 3.699 -10.990 -11.644 1.00 81.25 221 ARG A O 1
ATOM 1645 N N . PRO A 1 222 ? 4.141 -9.873 -13.552 1.00 83.38 222 PRO A N 1
ATOM 1646 C CA . PRO A 1 222 ? 4.370 -11.079 -14.338 1.00 83.38 222 PRO A CA 1
ATOM 1647 C C . PRO A 1 222 ? 5.581 -11.879 -13.820 1.00 83.38 222 PRO A C 1
ATOM 1649 O O . PRO A 1 222 ? 6.561 -11.265 -13.390 1.00 83.38 222 PRO A O 1
ATOM 1652 N N . PRO A 1 223 ? 5.582 -13.224 -13.910 1.00 83.44 223 PRO A N 1
ATOM 1653 C CA . PRO A 1 223 ? 6.683 -14.054 -13.406 1.00 83.44 223 PRO A CA 1
ATOM 1654 C C . PRO A 1 223 ? 8.064 -13.698 -13.979 1.00 83.44 223 PRO A C 1
ATOM 1656 O O . PRO A 1 223 ? 9.066 -13.804 -13.280 1.00 83.44 223 PRO A O 1
ATOM 1659 N N . PHE A 1 224 ? 8.119 -13.228 -15.230 1.00 86.69 224 PHE A N 1
ATOM 1660 C CA . PHE A 1 224 ? 9.364 -12.859 -15.912 1.00 86.69 224 PHE A CA 1
ATOM 1661 C C . PHE A 1 224 ? 9.901 -11.469 -15.529 1.00 86.69 224 PHE A C 1
ATOM 1663 O O . PHE A 1 224 ? 11.019 -11.128 -15.904 1.00 86.69 224 PHE A O 1
ATOM 1670 N N . PHE A 1 225 ? 9.134 -10.649 -14.800 1.00 88.25 225 PHE A N 1
ATOM 1671 C CA . PHE A 1 225 ? 9.487 -9.244 -14.561 1.00 88.25 225 PHE A CA 1
ATOM 1672 C C . PHE A 1 225 ? 10.819 -9.085 -13.821 1.00 88.25 225 PHE A C 1
ATOM 1674 O O . PHE A 1 225 ? 11.591 -8.193 -14.146 1.00 88.25 225 PHE A O 1
ATOM 1681 N N . ALA A 1 226 ? 11.115 -9.962 -12.855 1.00 89.19 226 ALA A N 1
ATOM 1682 C CA . ALA A 1 226 ? 12.381 -9.911 -12.125 1.00 89.19 226 ALA A CA 1
ATOM 1683 C C . ALA A 1 226 ? 13.586 -10.150 -13.049 1.00 89.19 226 ALA A C 1
ATOM 1685 O O . ALA A 1 226 ? 14.529 -9.366 -13.033 1.00 89.19 226 ALA A O 1
ATOM 1686 N N . ALA A 1 227 ? 13.504 -11.161 -13.919 1.00 90.75 227 ALA A N 1
ATOM 1687 C CA . ALA A 1 227 ? 14.534 -11.419 -14.921 1.00 90.75 227 ALA A CA 1
ATOM 1688 C C . ALA A 1 227 ? 14.664 -10.251 -15.912 1.00 90.75 227 ALA A C 1
ATOM 1690 O O . ALA A 1 227 ? 15.773 -9.870 -16.274 1.00 90.75 227 ALA A O 1
ATOM 1691 N N . LEU A 1 228 ? 13.545 -9.634 -16.308 1.00 91.50 228 LEU A N 1
ATOM 1692 C CA . LEU A 1 228 ? 13.553 -8.473 -17.198 1.00 91.50 228 LEU A CA 1
ATOM 1693 C C . LEU A 1 228 ? 14.247 -7.253 -16.569 1.00 91.50 228 LEU A C 1
ATOM 1695 O O . LEU A 1 228 ? 14.982 -6.558 -17.263 1.00 91.50 228 LEU A O 1
ATOM 1699 N N . VAL A 1 229 ? 14.071 -7.016 -15.263 1.00 92.62 229 VAL A N 1
ATOM 1700 C CA . VAL A 1 229 ? 14.808 -5.972 -14.527 1.00 92.62 229 VAL A CA 1
ATOM 1701 C C . VAL A 1 229 ? 16.317 -6.238 -14.577 1.00 92.62 229 VAL A C 1
ATOM 1703 O O . VAL A 1 229 ? 17.087 -5.319 -14.852 1.00 92.62 229 VAL A O 1
ATOM 1706 N N . ASP A 1 230 ? 16.754 -7.479 -14.356 1.00 92.00 230 ASP A N 1
ATOM 1707 C CA . ASP A 1 230 ? 18.179 -7.837 -14.398 1.00 92.00 230 ASP A CA 1
ATOM 1708 C C . ASP A 1 230 ? 18.771 -7.666 -15.803 1.00 92.00 230 ASP A C 1
ATOM 1710 O O . ASP A 1 230 ? 19.847 -7.085 -15.968 1.00 92.00 230 ASP A O 1
ATOM 1714 N N . VAL A 1 231 ? 18.020 -8.074 -16.828 1.00 91.44 231 VAL A N 1
ATOM 1715 C CA . VAL A 1 231 ? 18.363 -7.848 -18.236 1.00 91.44 231 VAL A CA 1
ATOM 1716 C C . VAL A 1 231 ? 18.460 -6.347 -18.548 1.00 91.44 231 VAL A C 1
ATOM 1718 O O . VAL A 1 231 ? 19.425 -5.910 -19.174 1.00 91.44 231 VAL A O 1
ATOM 1721 N N . ALA A 1 232 ? 17.527 -5.529 -18.055 1.00 92.62 232 ALA A N 1
ATOM 1722 C CA . ALA A 1 232 ? 17.530 -4.079 -18.246 1.00 92.62 232 ALA A CA 1
ATOM 1723 C C . ALA A 1 232 ? 18.729 -3.382 -17.573 1.00 92.62 232 ALA A C 1
ATOM 1725 O O . ALA A 1 232 ? 19.282 -2.430 -18.128 1.00 92.62 232 ALA A O 1
ATOM 1726 N N . ARG A 1 233 ? 19.181 -3.858 -16.401 1.00 91.88 233 ARG A N 1
ATOM 1727 C CA . ARG A 1 233 ? 20.398 -3.340 -15.737 1.00 91.88 233 ARG A CA 1
ATOM 1728 C C . ARG A 1 233 ? 21.650 -3.559 -16.584 1.00 91.88 233 ARG A C 1
ATOM 1730 O O . ARG A 1 233 ? 22.548 -2.718 -16.568 1.00 91.88 233 ARG A O 1
ATOM 1737 N N . ALA A 1 234 ? 21.690 -4.659 -17.335 1.00 89.75 234 ALA A N 1
ATOM 1738 C CA . ALA A 1 234 ? 22.778 -4.999 -18.242 1.00 89.75 234 ALA A CA 1
ATOM 1739 C C . ALA A 1 234 ? 22.699 -4.274 -19.600 1.00 89.75 234 ALA A C 1
ATOM 1741 O O . ALA A 1 234 ? 23.501 -4.568 -20.486 1.00 89.75 234 ALA A O 1
ATOM 1742 N N . MET A 1 235 ? 21.758 -3.345 -19.805 1.00 88.94 235 MET A N 1
ATOM 1743 C CA . MET A 1 235 ? 21.679 -2.556 -21.038 1.00 88.94 235 MET A CA 1
ATOM 1744 C C . MET A 1 235 ? 22.953 -1.711 -21.235 1.00 88.94 235 MET A C 1
ATOM 1746 O O . MET A 1 235 ? 23.371 -1.038 -20.282 1.00 88.94 235 MET A O 1
ATOM 1750 N N . PRO A 1 236 ? 23.566 -1.688 -22.441 1.00 91.06 236 PRO A N 1
ATOM 1751 C CA . PRO A 1 236 ? 23.104 -2.250 -23.723 1.00 91.06 236 PRO A CA 1
ATOM 1752 C C . PRO A 1 236 ? 23.781 -3.580 -24.143 1.00 91.06 236 PRO A C 1
ATOM 1754 O O . PRO A 1 236 ? 24.377 -3.675 -25.215 1.00 91.06 236 PRO A O 1
ATOM 1757 N N . SER A 1 237 ? 23.710 -4.625 -23.316 1.00 88.56 237 SER A N 1
ATOM 1758 C CA . SER A 1 237 ? 24.175 -5.977 -23.677 1.00 88.56 237 SER A CA 1
ATOM 1759 C C . SER A 1 237 ? 23.346 -6.619 -24.800 1.00 88.56 237 SER A C 1
ATOM 1761 O O . SER A 1 237 ? 22.169 -6.300 -24.980 1.00 88.56 237 SER A O 1
ATOM 1763 N N . ALA A 1 238 ? 23.927 -7.594 -25.510 1.00 87.25 238 ALA A N 1
ATOM 1764 C CA . ALA A 1 238 ? 23.231 -8.364 -26.547 1.00 87.25 238 ALA A CA 1
ATOM 1765 C C . ALA A 1 238 ? 21.916 -8.990 -26.037 1.00 87.25 238 ALA A C 1
ATOM 1767 O O . ALA A 1 238 ? 20.885 -8.854 -26.691 1.00 87.25 238 ALA A O 1
ATOM 1768 N N . GLY A 1 239 ? 21.928 -9.583 -24.836 1.00 88.00 239 GLY A N 1
ATOM 1769 C CA . GLY A 1 239 ? 20.726 -10.150 -24.214 1.00 88.00 239 GLY A CA 1
ATOM 1770 C C . GLY A 1 239 ? 19.640 -9.105 -23.936 1.00 88.00 239 GLY A C 1
ATOM 1771 O O . GLY A 1 239 ? 18.467 -9.359 -24.189 1.00 88.00 239 GLY A O 1
ATOM 1772 N N . SER A 1 240 ? 20.017 -7.902 -23.491 1.00 90.69 240 SER A N 1
ATOM 1773 C CA . SER A 1 240 ? 19.056 -6.810 -23.271 1.00 90.69 240 SER A CA 1
ATOM 1774 C C . SER A 1 240 ? 18.457 -6.245 -24.554 1.00 90.69 240 SER A C 1
ATOM 1776 O O . SER A 1 240 ? 17.258 -5.981 -24.603 1.00 90.69 240 SER A O 1
ATOM 1778 N N . LEU A 1 241 ? 19.258 -6.134 -25.616 1.00 91.38 241 LEU A N 1
ATOM 1779 C CA . LEU A 1 241 ? 18.786 -5.697 -26.926 1.00 91.38 241 LEU A CA 1
ATOM 1780 C C . LEU A 1 241 ? 17.808 -6.706 -27.531 1.00 91.38 241 LEU A C 1
ATOM 1782 O O . LEU A 1 241 ? 16.778 -6.295 -28.058 1.00 91.38 241 LEU A O 1
ATOM 1786 N N . LEU A 1 242 ? 18.102 -8.005 -27.415 1.00 89.94 242 LEU A N 1
ATOM 1787 C CA . LEU A 1 242 ? 17.209 -9.067 -27.874 1.00 89.94 242 LEU A CA 1
ATOM 1788 C C . LEU A 1 242 ? 15.897 -9.076 -27.081 1.00 89.94 242 LEU A C 1
ATOM 1790 O O . LEU A 1 242 ? 14.827 -9.028 -27.675 1.00 89.94 242 LEU A O 1
ATOM 1794 N N . ALA A 1 243 ? 15.969 -9.038 -25.748 1.00 91.19 243 ALA A N 1
ATOM 1795 C CA . ALA A 1 243 ? 14.778 -9.046 -24.903 1.00 91.19 243 ALA A CA 1
ATOM 1796 C C . ALA A 1 243 ? 13.848 -7.854 -25.185 1.00 91.19 243 ALA A C 1
ATOM 1798 O O . ALA A 1 243 ? 12.631 -8.014 -25.247 1.00 91.19 243 ALA A O 1
ATOM 1799 N N . PHE A 1 244 ? 14.400 -6.652 -25.378 1.00 92.62 244 PHE A N 1
ATOM 1800 C CA . PHE A 1 244 ? 13.593 -5.480 -25.717 1.00 92.62 244 PHE A CA 1
ATOM 1801 C C . PHE A 1 244 ? 13.078 -5.506 -27.158 1.00 92.62 244 PHE A C 1
ATOM 1803 O O . PHE A 1 244 ? 11.962 -5.047 -27.398 1.00 92.62 244 PHE A O 1
ATOM 1810 N N . HIS A 1 245 ? 13.826 -6.088 -28.097 1.00 91.19 245 HIS A N 1
ATOM 1811 C CA . HIS A 1 245 ? 13.323 -6.335 -29.445 1.00 91.19 245 HIS A CA 1
ATOM 1812 C C . HIS A 1 245 ? 12.104 -7.271 -29.433 1.00 91.19 245 HIS A C 1
ATOM 1814 O O . HIS A 1 245 ? 11.073 -6.925 -30.008 1.00 91.19 245 HIS A O 1
ATOM 1820 N N . ASP A 1 246 ? 12.181 -8.390 -28.706 1.00 90.94 246 ASP A N 1
ATOM 1821 C CA . ASP A 1 246 ? 11.092 -9.372 -28.587 1.00 90.94 246 ASP A CA 1
ATOM 1822 C C . ASP A 1 246 ? 9.847 -8.793 -27.893 1.00 90.94 246 ASP A C 1
ATOM 1824 O O . ASP A 1 246 ? 8.717 -9.183 -28.185 1.00 90.94 246 ASP A O 1
ATOM 1828 N N . LEU A 1 247 ? 10.038 -7.816 -27.000 1.00 91.88 247 LEU A N 1
ATOM 1829 C CA . LEU A 1 247 ? 8.958 -7.061 -26.357 1.00 91.88 247 LEU A CA 1
ATOM 1830 C C . LEU A 1 247 ? 8.383 -5.933 -27.235 1.00 91.88 247 LEU A C 1
ATOM 1832 O O . LEU A 1 247 ? 7.484 -5.217 -26.790 1.00 91.88 247 LEU A O 1
ATOM 1836 N N . GLY A 1 248 ? 8.880 -5.752 -28.463 1.00 93.00 248 GLY A N 1
ATOM 1837 C CA . GLY A 1 248 ? 8.407 -4.718 -29.386 1.00 93.00 248 GLY A CA 1
ATOM 1838 C C . GLY A 1 248 ? 8.786 -3.296 -28.964 1.00 93.00 248 GLY A C 1
ATOM 1839 O O . GLY A 1 248 ? 8.058 -2.343 -29.264 1.00 93.00 248 GLY A O 1
ATOM 1840 N N . VAL A 1 249 ? 9.898 -3.140 -28.240 1.00 95.56 249 VAL A N 1
ATOM 1841 C CA . VAL A 1 249 ? 10.428 -1.829 -27.858 1.00 95.56 249 VAL A CA 1
ATOM 1842 C C . VAL A 1 249 ? 11.006 -1.136 -29.081 1.00 95.56 249 VAL A C 1
ATOM 1844 O O . VAL A 1 249 ? 11.905 -1.644 -29.746 1.00 95.56 249 VAL A O 1
ATOM 1847 N N . GLU A 1 250 ? 10.507 0.064 -29.342 1.00 95.56 250 GLU A N 1
ATOM 1848 C CA . GLU A 1 250 ? 10.993 0.939 -30.404 1.00 95.56 250 GLU A CA 1
ATOM 1849 C C . GLU A 1 250 ? 11.923 2.020 -29.845 1.00 95.56 250 GLU A C 1
ATOM 1851 O O . GLU A 1 250 ? 12.931 2.347 -30.474 1.00 95.56 250 GLU A O 1
ATOM 1856 N N . TYR A 1 251 ? 11.624 2.539 -28.649 1.00 96.31 251 TYR A N 1
ATOM 1857 C CA . TYR A 1 251 ? 12.394 3.614 -28.025 1.00 96.31 251 TYR A CA 1
ATOM 1858 C C . TYR A 1 251 ? 12.871 3.261 -26.615 1.00 96.31 251 TYR A C 1
ATOM 1860 O O . TYR A 1 251 ? 12.128 2.731 -25.790 1.00 96.31 251 TYR A O 1
ATOM 1868 N N . VAL A 1 252 ? 14.114 3.632 -26.324 1.00 96.06 252 VAL A N 1
ATOM 1869 C CA . VAL A 1 252 ? 14.754 3.528 -25.012 1.00 96.06 252 VAL A CA 1
ATOM 1870 C C . VAL A 1 252 ? 15.059 4.938 -24.523 1.00 96.06 252 VAL A C 1
ATOM 1872 O O . VAL A 1 252 ? 15.811 5.673 -25.164 1.00 96.06 252 VAL A O 1
ATOM 1875 N N . VAL A 1 253 ? 14.491 5.315 -23.382 1.00 95.50 253 VAL A N 1
ATOM 1876 C CA . VAL A 1 253 ? 14.778 6.578 -22.693 1.00 95.50 253 VAL A CA 1
ATOM 1877 C C . VAL A 1 253 ? 15.766 6.294 -21.568 1.00 95.50 253 VAL A C 1
ATOM 1879 O O . VAL A 1 253 ? 15.547 5.380 -20.781 1.00 95.50 253 VAL A O 1
ATOM 1882 N N . SER A 1 254 ? 16.865 7.043 -21.490 1.00 94.62 254 SER A N 1
ATOM 1883 C CA . SER A 1 254 ? 17.912 6.839 -20.479 1.00 94.62 254 SER A CA 1
ATOM 1884 C C . SER A 1 254 ? 18.489 8.170 -20.001 1.00 94.62 254 SER A C 1
ATOM 1886 O O . SER A 1 254 ? 18.736 9.073 -20.802 1.00 94.62 254 SER A O 1
ATOM 1888 N N . ASP A 1 255 ? 18.752 8.279 -18.702 1.00 91.50 255 ASP A N 1
ATOM 1889 C CA . ASP A 1 255 ? 19.429 9.418 -18.063 1.00 91.50 255 ASP A CA 1
ATOM 1890 C C . ASP A 1 255 ? 20.960 9.401 -18.267 1.00 91.50 255 ASP A C 1
ATOM 1892 O O . ASP A 1 255 ? 21.642 10.432 -18.246 1.00 91.50 255 ASP A O 1
ATOM 1896 N N . ARG A 1 256 ? 21.514 8.215 -18.528 1.00 90.62 256 ARG A N 1
ATOM 1897 C CA . ARG A 1 256 ? 22.933 7.971 -18.804 1.00 90.62 256 ARG A CA 1
ATOM 1898 C C . ARG A 1 256 ? 23.175 7.606 -20.272 1.00 90.62 256 ARG A C 1
ATOM 1900 O O . ARG A 1 256 ? 22.279 7.058 -20.920 1.00 90.62 256 ARG A O 1
ATOM 1907 N N . PRO A 1 257 ? 24.373 7.884 -20.819 1.00 88.56 257 PRO A N 1
ATOM 1908 C CA . PRO A 1 257 ? 24.715 7.451 -22.167 1.00 88.56 257 PRO A CA 1
ATOM 1909 C C . PRO A 1 257 ? 24.793 5.921 -22.230 1.00 88.56 257 PRO A C 1
ATOM 1911 O O . PRO A 1 257 ? 25.445 5.291 -21.394 1.00 88.56 257 PRO A O 1
ATOM 1914 N N . LEU A 1 258 ? 24.143 5.331 -23.232 1.00 87.94 258 LEU A N 1
ATOM 1915 C CA . LEU A 1 258 ? 24.249 3.904 -23.524 1.00 87.94 258 LEU A CA 1
ATOM 1916 C C . LEU A 1 258 ? 25.354 3.704 -24.561 1.00 87.94 258 LEU A C 1
ATOM 1918 O O . LEU A 1 258 ? 25.170 3.977 -25.745 1.00 87.94 258 LEU A O 1
ATOM 1922 N N . LEU A 1 259 ? 26.524 3.265 -24.099 1.00 80.88 259 LEU A N 1
ATOM 1923 C CA . LEU A 1 259 ? 27.662 2.968 -24.964 1.00 80.88 259 LEU A CA 1
ATOM 1924 C C . LEU A 1 259 ? 27.531 1.540 -25.479 1.00 80.88 259 LEU A C 1
ATOM 1926 O O . LEU A 1 259 ? 27.712 0.581 -24.730 1.00 80.88 259 LEU A O 1
ATOM 1930 N N . VAL A 1 260 ? 27.174 1.417 -26.751 1.00 74.94 260 VAL A N 1
ATOM 1931 C CA . VAL A 1 260 ? 27.086 0.128 -27.432 1.00 74.94 260 VAL A CA 1
ATOM 1932 C C . VAL A 1 260 ? 28.460 -0.244 -27.980 1.00 74.94 260 VAL A C 1
ATOM 1934 O O . VAL A 1 260 ? 29.200 0.620 -28.451 1.00 74.94 260 VAL A O 1
ATOM 1937 N N . ASP A 1 261 ? 28.800 -1.531 -27.920 1.00 72.06 261 ASP A N 1
ATOM 1938 C CA . ASP A 1 261 ? 29.987 -2.067 -28.589 1.00 72.06 261 ASP A CA 1
ATOM 1939 C C . ASP A 1 261 ? 29.953 -1.711 -30.088 1.00 72.06 261 ASP A C 1
ATOM 1941 O O . ASP A 1 261 ? 28.890 -1.717 -30.712 1.00 72.06 261 ASP A O 1
ATOM 1945 N N . ALA A 1 262 ? 31.108 -1.427 -30.687 1.00 67.75 262 ALA A N 1
ATOM 1946 C CA . ALA A 1 262 ? 31.221 -1.047 -32.094 1.00 67.75 262 ALA A CA 1
ATOM 1947 C C . ALA A 1 262 ? 30.587 -2.097 -33.026 1.00 67.75 262 ALA A C 1
ATOM 1949 O O . ALA A 1 262 ? 29.986 -1.744 -34.039 1.00 67.75 262 ALA A O 1
ATOM 1950 N N . ALA A 1 263 ? 30.638 -3.378 -32.640 1.00 65.50 263 ALA A N 1
ATOM 1951 C CA . ALA A 1 263 ? 29.994 -4.480 -33.359 1.00 65.50 263 ALA A CA 1
ATOM 1952 C C . ALA A 1 263 ? 28.452 -4.389 -33.411 1.00 65.50 263 ALA A C 1
ATOM 1954 O O . ALA A 1 263 ? 27.830 -5.000 -34.276 1.00 65.50 263 ALA A O 1
ATOM 1955 N N . LEU A 1 264 ? 27.836 -3.634 -32.496 1.00 69.00 264 LEU A N 1
ATOM 1956 C CA . LEU A 1 264 ? 26.391 -3.415 -32.371 1.00 69.00 264 LEU A CA 1
ATOM 1957 C C . LEU A 1 264 ? 26.022 -1.923 -32.513 1.00 69.00 264 LEU A C 1
ATOM 1959 O O . LEU A 1 264 ? 24.889 -1.532 -32.236 1.00 69.00 264 LEU A O 1
ATOM 1963 N N . GLY A 1 265 ? 26.946 -1.073 -32.977 1.00 68.19 265 GLY A N 1
ATOM 1964 C CA . GLY A 1 265 ? 26.778 0.387 -33.004 1.00 68.19 265 GLY A CA 1
ATOM 1965 C C . GLY A 1 265 ? 25.598 0.902 -33.842 1.00 68.19 265 GLY A C 1
ATOM 1966 O O . GLY A 1 265 ? 25.203 2.052 -33.689 1.00 68.19 265 GLY A O 1
ATOM 1967 N N . GLY A 1 266 ? 25.008 0.062 -34.700 1.00 78.38 266 GLY A N 1
ATOM 1968 C CA . GLY A 1 266 ? 23.813 0.390 -35.486 1.00 78.38 266 GLY A CA 1
ATOM 1969 C C . GLY A 1 266 ? 22.473 0.043 -34.825 1.00 78.38 266 GLY A C 1
ATOM 1970 O O . GLY A 1 266 ? 21.440 0.427 -35.365 1.00 78.38 266 GLY A O 1
ATOM 1971 N N . VAL A 1 267 ? 22.466 -0.684 -33.696 1.00 87.00 267 VAL A N 1
ATOM 1972 C CA . VAL A 1 267 ? 21.219 -1.138 -33.048 1.00 87.00 267 VAL A CA 1
ATOM 1973 C C . VAL A 1 267 ? 20.528 -0.009 -32.298 1.00 87.00 267 VAL A C 1
ATOM 1975 O O . VAL A 1 267 ? 19.317 0.141 -32.409 1.00 87.00 267 VAL A O 1
ATOM 1978 N N . LEU A 1 268 ? 21.281 0.780 -31.528 1.00 89.81 268 LEU A N 1
ATOM 1979 C CA . LEU A 1 268 ? 20.754 1.927 -30.791 1.00 89.81 268 LEU A CA 1
ATOM 1980 C C . LEU A 1 268 ? 21.202 3.209 -31.471 1.00 89.81 268 LEU A C 1
ATOM 1982 O O . LEU A 1 268 ? 22.368 3.589 -31.397 1.00 89.81 268 LEU A O 1
ATOM 1986 N N . VAL A 1 269 ? 20.255 3.899 -32.095 1.00 91.00 269 VAL A N 1
ATOM 1987 C CA . VAL A 1 269 ? 20.510 5.192 -32.726 1.00 91.00 269 VAL A CA 1
ATOM 1988 C C . VAL A 1 269 ? 19.971 6.290 -31.822 1.00 91.00 269 VAL A C 1
ATOM 1990 O O . VAL A 1 269 ? 18.765 6.361 -31.592 1.00 91.00 269 VAL A O 1
ATOM 1993 N N . GLU A 1 270 ? 20.845 7.156 -31.308 1.00 93.38 270 GLU A N 1
ATOM 1994 C CA . GLU A 1 270 ? 20.416 8.346 -30.565 1.00 93.38 270 GLU A CA 1
ATOM 1995 C C . GLU A 1 270 ? 19.639 9.276 -31.509 1.00 93.38 270 GLU A C 1
ATOM 1997 O O . GLU A 1 270 ? 20.150 9.701 -32.546 1.00 93.38 270 GLU A O 1
ATOM 2002 N N . ARG A 1 271 ? 18.375 9.558 -31.180 1.00 94.62 271 ARG A N 1
ATOM 2003 C CA . ARG A 1 271 ? 17.485 10.405 -31.990 1.00 94.62 271 ARG A CA 1
ATOM 2004 C C . ARG A 1 271 ? 17.277 11.789 -31.404 1.00 94.62 271 ARG A C 1
ATOM 2006 O O . ARG A 1 271 ? 17.037 12.733 -32.152 1.00 94.62 271 ARG A O 1
ATOM 2013 N N . ALA A 1 272 ? 17.344 11.902 -30.083 1.00 94.00 272 ALA A N 1
ATOM 2014 C CA . ALA A 1 272 ? 17.160 13.160 -29.384 1.00 94.00 272 ALA A CA 1
ATOM 2015 C C . ALA A 1 272 ? 17.851 13.143 -28.021 1.00 94.00 272 ALA A C 1
ATOM 2017 O O . ALA A 1 272 ? 18.015 12.092 -27.394 1.00 94.00 272 ALA A O 1
ATOM 2018 N N . ARG A 1 273 ? 18.196 14.341 -27.551 1.00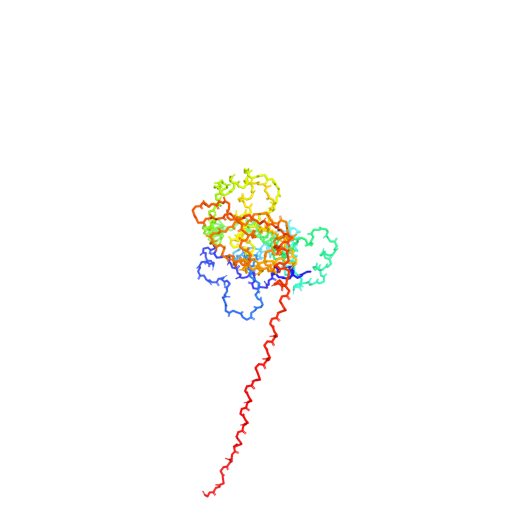 95.25 273 ARG A N 1
ATOM 2019 C CA . ARG A 1 273 ? 18.762 14.582 -26.229 1.00 95.25 273 ARG A CA 1
ATOM 2020 C C . ARG A 1 273 ? 18.163 15.852 -25.638 1.00 95.25 273 ARG A C 1
ATOM 2022 O O . ARG A 1 273 ? 18.219 16.907 -26.265 1.00 95.25 273 ARG A O 1
ATOM 2029 N N . PHE A 1 274 ? 17.662 15.747 -24.413 1.00 93.38 274 PHE A N 1
ATOM 2030 C CA . PHE A 1 274 ? 17.081 16.848 -23.651 1.00 93.38 274 PHE A CA 1
ATOM 2031 C C . PHE A 1 274 ? 17.736 16.884 -22.267 1.00 93.38 274 PHE A C 1
ATOM 2033 O O . PHE A 1 274 ? 17.452 16.069 -21.394 1.00 93.38 274 PHE A O 1
ATOM 2040 N N . GLY A 1 275 ? 18.697 17.793 -22.078 1.00 89.94 275 GLY A N 1
ATOM 2041 C CA . GLY A 1 275 ? 19.506 17.837 -20.858 1.00 89.94 275 GLY A CA 1
ATOM 2042 C C . GLY A 1 275 ? 20.313 16.547 -20.644 1.00 89.94 275 GLY A C 1
ATOM 2043 O O . GLY A 1 275 ? 21.245 16.245 -21.406 1.00 89.94 275 GLY A O 1
ATOM 2044 N N . THR A 1 276 ? 19.977 15.810 -19.583 1.00 89.25 276 THR A N 1
ATOM 2045 C CA . THR A 1 276 ? 20.564 14.501 -19.248 1.00 89.25 276 THR A CA 1
ATOM 2046 C C . THR A 1 276 ? 19.835 13.337 -19.910 1.00 89.25 276 THR A C 1
ATOM 2048 O O . THR A 1 276 ? 20.455 12.303 -20.145 1.00 89.25 276 THR A O 1
ATOM 2051 N N . GLU A 1 277 ? 18.559 13.503 -20.254 1.00 92.69 277 GLU A N 1
ATOM 2052 C CA . GLU A 1 277 ? 17.751 12.456 -20.872 1.00 92.69 277 GLU A CA 1
ATOM 2053 C C . GLU A 1 277 ? 18.110 12.294 -22.352 1.00 92.69 277 GLU A C 1
ATOM 2055 O O . GLU A 1 277 ? 18.289 13.265 -23.095 1.00 92.69 277 GLU A O 1
ATOM 2060 N N . ARG A 1 278 ? 18.219 11.041 -22.786 1.00 95.25 278 ARG A N 1
ATOM 2061 C CA . ARG A 1 278 ? 18.522 10.648 -24.164 1.00 95.25 278 ARG A CA 1
ATOM 2062 C C . ARG A 1 278 ? 17.488 9.652 -24.646 1.00 95.25 278 ARG A C 1
ATOM 2064 O O . ARG A 1 278 ? 17.054 8.793 -23.879 1.00 95.25 278 ARG A O 1
ATOM 2071 N N . ILE A 1 279 ? 17.138 9.759 -25.922 1.00 95.75 279 ILE A N 1
ATOM 2072 C CA . ILE A 1 279 ? 16.204 8.855 -26.584 1.00 95.75 279 ILE A CA 1
ATOM 2073 C C . ILE A 1 279 ? 16.959 8.092 -27.663 1.00 95.75 279 ILE A C 1
ATOM 2075 O O . ILE A 1 279 ? 17.447 8.678 -28.632 1.00 95.75 279 ILE A O 1
ATOM 2079 N N . TYR A 1 280 ? 17.028 6.778 -27.495 1.00 95.19 280 TYR A N 1
ATOM 2080 C CA . TYR A 1 280 ? 17.593 5.854 -28.465 1.00 95.19 280 TYR A CA 1
ATOM 2081 C C . TYR A 1 280 ? 16.463 5.113 -29.171 1.00 95.19 280 TYR A C 1
ATOM 2083 O O . TYR A 1 280 ? 15.546 4.622 -28.520 1.00 95.19 280 TYR A O 1
ATOM 2091 N N . GLN A 1 281 ? 16.526 5.016 -30.494 1.00 94.00 281 GLN A N 1
ATOM 2092 C CA . GLN A 1 281 ? 15.651 4.139 -31.264 1.00 94.00 281 GLN A CA 1
ATOM 2093 C C . GLN A 1 281 ? 16.347 2.797 -31.479 1.00 94.00 281 GLN A C 1
ATOM 2095 O O . GLN A 1 281 ? 17.508 2.776 -31.899 1.00 94.00 281 GLN A O 1
ATOM 2100 N N . ILE A 1 282 ? 15.634 1.699 -31.231 1.00 91.81 282 ILE A N 1
ATOM 2101 C CA . ILE A 1 282 ? 16.088 0.359 -31.600 1.00 91.81 282 ILE A CA 1
ATOM 2102 C C . ILE A 1 282 ? 15.821 0.173 -33.093 1.00 91.81 282 ILE A C 1
ATOM 2104 O O . ILE A 1 282 ? 14.675 0.083 -33.531 1.00 91.81 282 ILE A O 1
ATOM 2108 N N . VAL A 1 283 ? 16.887 0.124 -33.887 1.00 90.38 283 VAL A N 1
ATOM 2109 C CA . VAL A 1 283 ? 16.824 -0.165 -35.320 1.00 90.38 283 VAL A CA 1
ATOM 2110 C C . VAL A 1 283 ? 17.281 -1.597 -35.525 1.00 90.38 283 VAL A C 1
ATOM 2112 O O . VAL A 1 283 ? 18.463 -1.910 -35.406 1.00 90.38 283 VAL A O 1
ATOM 2115 N N . TRP A 1 284 ? 16.338 -2.485 -35.824 1.00 88.62 284 TRP A N 1
ATOM 2116 C CA . TRP A 1 284 ? 16.649 -3.889 -3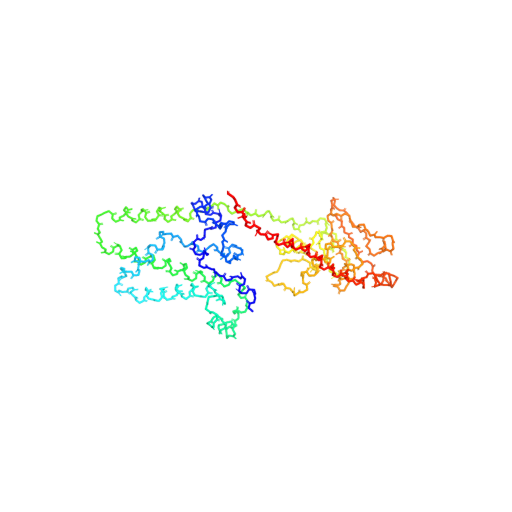6.059 1.00 88.62 284 TRP A CA 1
ATOM 2117 C C . TRP A 1 284 ? 16.943 -4.150 -37.536 1.00 88.62 284 TRP A C 1
ATOM 2119 O O . TRP A 1 284 ? 16.227 -3.678 -38.418 1.00 88.62 284 TRP A O 1
ATOM 2129 N N . SER A 1 285 ? 17.991 -4.923 -37.819 1.00 85.56 285 SER A N 1
ATOM 2130 C CA . SER A 1 285 ? 18.334 -5.362 -39.175 1.00 85.56 285 SER A CA 1
ATOM 2131 C C . SER A 1 285 ? 18.764 -6.832 -39.175 1.00 85.56 285 SER A C 1
ATOM 2133 O O . SER A 1 285 ? 19.204 -7.334 -38.138 1.00 85.56 285 SER A O 1
ATOM 2135 N N . PRO A 1 286 ? 18.708 -7.537 -40.320 1.00 82.88 286 PRO A N 1
ATOM 2136 C CA . PRO A 1 286 ? 19.186 -8.919 -40.401 1.00 82.88 286 PRO A CA 1
ATOM 2137 C C . PRO A 1 286 ? 20.654 -9.089 -39.969 1.00 82.88 286 PRO A C 1
ATOM 2139 O O . PRO A 1 286 ? 21.000 -10.080 -39.330 1.00 82.88 286 PRO A O 1
ATOM 2142 N N . ALA A 1 287 ? 21.510 -8.100 -40.252 1.00 79.56 287 ALA A N 1
ATOM 2143 C CA . ALA A 1 287 ? 22.911 -8.100 -39.821 1.00 79.56 287 ALA A CA 1
ATOM 2144 C C . ALA A 1 287 ? 23.049 -7.983 -38.293 1.00 79.56 287 ALA A C 1
ATOM 2146 O O . ALA A 1 287 ? 23.884 -8.649 -37.684 1.00 79.56 287 ALA A O 1
ATOM 2147 N N . ILE A 1 288 ? 22.190 -7.173 -37.671 1.00 81.81 288 ILE A N 1
ATOM 2148 C CA . ILE A 1 288 ? 22.110 -7.025 -36.215 1.00 81.81 288 ILE A CA 1
ATOM 2149 C C . ILE A 1 288 ? 21.619 -8.321 -35.570 1.00 81.81 288 ILE A C 1
ATOM 2151 O O . ILE A 1 288 ? 22.227 -8.781 -34.608 1.00 81.81 288 ILE A O 1
ATOM 2155 N N . ALA A 1 289 ? 20.583 -8.951 -36.129 1.00 82.00 289 ALA A N 1
ATOM 2156 C CA . ALA A 1 289 ? 20.067 -10.224 -35.630 1.00 82.00 289 ALA A CA 1
ATOM 2157 C C . ALA A 1 289 ? 21.165 -11.304 -35.603 1.00 82.00 289 ALA A C 1
ATOM 2159 O O . ALA A 1 289 ? 21.360 -11.970 -34.586 1.00 82.00 289 ALA A O 1
ATOM 2160 N N . ALA A 1 290 ? 21.948 -11.407 -36.683 1.00 79.19 290 ALA A N 1
ATOM 2161 C CA . ALA A 1 290 ? 23.076 -12.332 -36.778 1.00 79.19 290 ALA A CA 1
ATOM 2162 C C . ALA A 1 290 ? 24.218 -12.011 -35.790 1.00 79.19 290 ALA A C 1
ATOM 2164 O O . ALA A 1 290 ? 24.927 -12.914 -35.353 1.00 79.19 290 ALA A O 1
ATOM 2165 N N . ALA A 1 291 ? 24.401 -10.740 -35.418 1.00 76.19 291 ALA A N 1
ATOM 2166 C CA . ALA A 1 291 ? 25.417 -10.319 -34.454 1.00 76.19 291 ALA A CA 1
ATOM 2167 C C . ALA A 1 291 ? 24.978 -10.496 -32.987 1.00 76.19 291 ALA A C 1
ATOM 2169 O O . ALA A 1 291 ? 25.826 -10.733 -32.122 1.00 76.19 291 ALA A O 1
ATOM 2170 N N . VAL A 1 292 ? 23.681 -10.369 -32.695 1.00 77.81 292 VAL A N 1
ATOM 2171 C CA . VAL A 1 292 ? 23.127 -10.430 -31.334 1.00 77.81 292 VAL A CA 1
ATOM 2172 C C . VAL A 1 292 ? 22.889 -11.870 -30.880 1.00 77.81 292 VAL A C 1
ATOM 2174 O O . VAL A 1 292 ? 23.287 -12.207 -29.766 1.00 77.81 292 VAL A O 1
ATOM 2177 N N . ALA A 1 293 ? 22.314 -12.729 -31.731 1.00 72.56 293 ALA A N 1
ATOM 2178 C CA . ALA A 1 293 ? 21.911 -14.088 -31.349 1.00 72.56 293 ALA A CA 1
ATOM 2179 C C . ALA A 1 293 ? 23.042 -14.932 -30.708 1.00 72.56 293 ALA A C 1
ATOM 2181 O O . ALA A 1 293 ? 22.849 -15.424 -29.599 1.00 72.56 293 ALA A O 1
ATOM 2182 N N . PRO A 1 294 ? 24.268 -15.003 -31.268 1.00 70.38 294 PRO A N 1
ATOM 2183 C CA . PRO A 1 294 ? 25.342 -15.817 -30.684 1.00 70.38 294 PRO A CA 1
ATOM 2184 C C . PRO A 1 294 ? 25.865 -15.277 -29.344 1.00 70.38 294 PRO A C 1
ATOM 2186 O O . PRO A 1 294 ? 26.515 -15.994 -28.591 1.00 70.38 294 PRO A O 1
ATOM 2189 N N . ARG A 1 295 ? 25.646 -13.983 -29.073 1.00 66.31 295 ARG A N 1
ATOM 2190 C CA . ARG A 1 295 ? 26.125 -13.282 -27.872 1.00 66.31 295 ARG A CA 1
ATOM 2191 C C . ARG A 1 295 ? 25.092 -13.267 -26.747 1.00 66.31 295 ARG A C 1
ATOM 2193 O O . ARG A 1 295 ? 25.458 -12.973 -25.613 1.00 66.31 295 ARG A O 1
ATOM 2200 N N . ALA A 1 296 ? 23.825 -13.522 -27.067 1.00 61.50 296 ALA A N 1
ATOM 2201 C CA . ALA A 1 296 ? 22.757 -13.690 -26.089 1.00 61.50 296 ALA A CA 1
ATOM 2202 C C . ALA A 1 296 ? 22.758 -15.108 -25.486 1.00 61.50 296 ALA A C 1
ATOM 2204 O O . ALA A 1 296 ? 22.419 -15.261 -24.317 1.00 61.50 296 ALA A O 1
ATOM 2205 N N . ASP A 1 297 ? 23.221 -16.105 -26.248 1.00 59.72 297 ASP A N 1
ATOM 2206 C CA . ASP A 1 297 ? 23.286 -17.521 -25.853 1.00 59.72 297 ASP A CA 1
ATOM 2207 C C . ASP A 1 297 ? 24.547 -17.902 -25.052 1.00 59.72 297 ASP A C 1
ATOM 2209 O O . ASP A 1 297 ? 24.891 -19.083 -24.946 1.00 59.72 297 ASP A O 1
ATOM 2213 N N . THR A 1 298 ? 25.280 -16.941 -24.479 1.00 57.31 298 THR A N 1
ATOM 2214 C CA . THR A 1 298 ? 26.428 -17.276 -23.628 1.00 57.31 298 THR A CA 1
ATOM 2215 C C . THR A 1 298 ? 25.949 -18.061 -22.401 1.00 57.31 298 THR A C 1
ATOM 2217 O O . THR A 1 298 ? 25.150 -17.542 -21.616 1.00 57.31 298 THR A O 1
ATOM 2220 N N . PRO A 1 299 ? 26.409 -19.315 -22.206 1.00 52.31 299 PRO A N 1
ATOM 2221 C CA . PRO A 1 299 ? 25.966 -20.121 -21.081 1.00 52.31 299 PRO A CA 1
ATOM 2222 C C . PRO A 1 299 ? 26.346 -19.428 -19.767 1.00 52.31 299 PRO A C 1
ATOM 2224 O O . PRO A 1 299 ? 27.398 -18.778 -19.699 1.00 52.31 299 PRO A O 1
ATOM 2227 N N . PRO A 1 300 ? 25.511 -19.545 -18.717 1.00 52.88 300 PRO A N 1
ATOM 2228 C CA . PRO A 1 300 ? 25.843 -18.996 -17.412 1.00 52.88 300 PRO A CA 1
ATOM 2229 C C . PRO A 1 300 ? 27.219 -19.518 -16.974 1.00 52.88 300 PRO A C 1
ATOM 2231 O O . PRO A 1 300 ? 27.536 -20.682 -17.243 1.00 52.88 300 PRO A O 1
ATOM 2234 N N . PRO A 1 301 ? 28.049 -18.682 -16.321 1.00 53.91 301 PRO A N 1
ATOM 2235 C CA . PRO A 1 301 ? 29.343 -19.129 -15.823 1.00 53.91 301 PRO A CA 1
ATOM 2236 C C . PRO A 1 301 ? 29.142 -20.371 -14.953 1.00 53.91 301 PRO A C 1
ATOM 2238 O O . PRO A 1 301 ? 28.185 -20.422 -14.173 1.00 53.91 301 PRO A O 1
ATOM 2241 N N . GLU A 1 302 ? 30.021 -21.370 -15.104 1.00 53.59 302 GLU A N 1
ATOM 2242 C CA . GLU A 1 302 ? 29.956 -22.590 -14.298 1.00 53.59 302 GLU A CA 1
ATOM 2243 C C . GLU A 1 302 ? 29.792 -22.214 -12.820 1.00 53.59 302 GLU A C 1
ATOM 2245 O O . GLU A 1 302 ? 30.502 -21.319 -12.337 1.00 53.59 302 GLU A O 1
ATOM 2250 N N . PRO A 1 303 ? 28.853 -22.848 -12.090 1.00 46.91 303 PRO A N 1
ATOM 2251 C CA . PRO A 1 303 ? 28.690 -22.575 -10.675 1.00 46.91 303 PRO A CA 1
ATOM 2252 C C . PRO A 1 303 ? 30.050 -22.759 -10.014 1.00 46.91 303 PRO A C 1
ATOM 2254 O O . PRO A 1 303 ? 30.662 -23.822 -10.135 1.00 46.91 303 PRO A O 1
ATOM 2257 N N . ALA A 1 304 ? 30.536 -21.700 -9.360 1.00 48.88 304 ALA A N 1
ATOM 2258 C CA . ALA A 1 304 ? 31.816 -21.734 -8.678 1.00 48.88 304 ALA A CA 1
ATOM 2259 C C . ALA A 1 304 ? 31.846 -22.990 -7.807 1.00 48.88 304 ALA A C 1
ATOM 2261 O O . ALA A 1 304 ? 31.017 -23.136 -6.903 1.00 48.88 304 ALA A O 1
ATOM 2262 N N . SER A 1 305 ? 32.767 -23.909 -8.124 1.00 43.62 305 SER A N 1
ATOM 2263 C CA . SER A 1 305 ? 32.960 -25.128 -7.345 1.00 43.62 305 SER A CA 1
ATOM 2264 C C . SER A 1 305 ? 33.004 -24.725 -5.874 1.00 43.62 305 SER A C 1
ATOM 2266 O O . SER A 1 305 ? 33.731 -23.775 -5.550 1.00 43.62 305 SER A O 1
ATOM 2268 N N . PRO A 1 306 ? 32.210 -25.357 -4.987 1.00 43.09 306 PRO A N 1
ATOM 2269 C CA . PRO A 1 306 ? 32.205 -24.987 -3.586 1.00 43.09 306 PRO A CA 1
ATOM 2270 C C . PRO A 1 306 ? 33.650 -25.052 -3.116 1.00 43.09 306 PRO A C 1
ATOM 2272 O O . PRO A 1 306 ? 34.251 -26.126 -3.133 1.00 43.09 306 PRO A O 1
ATOM 2275 N N . ARG A 1 307 ? 34.226 -23.891 -2.765 1.00 41.97 307 ARG A N 1
ATOM 2276 C CA . ARG A 1 307 ? 35.552 -23.835 -2.152 1.00 41.97 307 ARG A CA 1
ATOM 2277 C C . ARG A 1 307 ? 35.521 -24.867 -1.039 1.00 41.97 307 ARG A C 1
ATOM 2279 O O . ARG A 1 307 ? 34.726 -24.730 -0.106 1.00 41.97 307 ARG A O 1
ATOM 2286 N N . SER A 1 308 ? 36.318 -25.924 -1.183 1.00 40.75 308 SER A N 1
ATOM 2287 C CA . SER A 1 308 ? 36.470 -26.943 -0.157 1.00 40.75 308 SER A CA 1
ATOM 2288 C C . SER A 1 308 ? 36.730 -26.202 1.145 1.00 40.75 308 SER A C 1
ATOM 2290 O O . SER A 1 308 ? 37.701 -25.443 1.232 1.00 40.75 308 SER A O 1
ATOM 2292 N N . LYS A 1 309 ? 35.825 -26.343 2.122 1.00 36.91 309 LYS A N 1
ATOM 2293 C CA . LYS A 1 309 ? 36.051 -25.814 3.468 1.00 36.91 309 LYS A CA 1
ATOM 2294 C C . LYS A 1 309 ? 37.472 -26.220 3.872 1.00 36.91 309 LYS A C 1
ATOM 2296 O O . LYS A 1 309 ? 37.786 -27.404 3.730 1.00 36.91 309 LYS A O 1
ATOM 2301 N N . PRO A 1 310 ? 38.326 -25.300 4.354 1.00 41.84 310 PRO A N 1
ATOM 2302 C CA . PRO A 1 310 ? 39.587 -25.717 4.942 1.00 41.84 310 PRO A CA 1
ATOM 2303 C C . PRO A 1 310 ? 39.267 -26.747 6.027 1.00 41.84 310 PRO A C 1
ATOM 2305 O O . PRO A 1 310 ? 38.360 -26.541 6.843 1.00 41.84 310 PRO A O 1
ATOM 2308 N N . ALA A 1 311 ? 39.937 -27.898 5.953 1.00 42.94 311 ALA A N 1
ATOM 2309 C CA . ALA A 1 311 ? 39.758 -28.987 6.896 1.00 42.94 311 ALA A CA 1
ATOM 2310 C C . ALA A 1 311 ? 39.866 -28.432 8.322 1.00 42.94 311 ALA A C 1
ATOM 2312 O O . ALA A 1 311 ? 40.802 -27.695 8.639 1.00 42.94 311 ALA A O 1
ATOM 2313 N N . ARG A 1 312 ? 38.885 -28.754 9.177 1.00 39.59 312 ARG A N 1
ATOM 2314 C CA . ARG A 1 312 ? 38.992 -28.475 10.614 1.00 39.59 312 ARG A CA 1
ATOM 2315 C C . ARG A 1 312 ? 40.318 -29.071 11.105 1.00 39.59 312 ARG A C 1
ATOM 2317 O O . ARG A 1 312 ? 40.554 -30.247 10.820 1.00 39.59 312 ARG A O 1
ATOM 2324 N N . PRO A 1 313 ? 41.148 -28.323 11.850 1.00 42.44 313 PRO A N 1
ATOM 2325 C CA . PRO A 1 313 ? 42.273 -28.926 12.545 1.00 42.44 313 PRO A CA 1
ATOM 2326 C C . PRO A 1 313 ? 41.741 -30.042 13.449 1.00 42.44 313 PRO A C 1
ATOM 2328 O O . PRO A 1 313 ? 40.755 -29.845 14.167 1.00 42.44 313 PRO A O 1
ATOM 2331 N N . GLN A 1 314 ? 42.360 -31.221 13.375 1.00 42.84 314 GLN A N 1
ATOM 2332 C CA . GLN A 1 314 ? 42.090 -32.309 14.309 1.00 42.84 314 GLN A CA 1
ATOM 2333 C C . GLN A 1 314 ? 42.330 -31.811 15.744 1.00 42.84 314 GLN A C 1
ATOM 2335 O O . GLN A 1 314 ? 43.298 -31.082 15.972 1.00 42.84 314 GLN A O 1
ATOM 2340 N N . PRO A 1 315 ? 41.488 -32.185 16.721 1.00 40.25 315 PRO A N 1
ATOM 2341 C CA . PRO A 1 315 ? 41.772 -31.884 18.112 1.00 40.25 315 PRO A CA 1
ATOM 2342 C C . PRO A 1 315 ? 43.032 -32.649 18.529 1.00 40.25 315 PRO A C 1
ATOM 2344 O O . PRO A 1 315 ? 43.036 -33.877 18.601 1.00 40.25 315 PRO A O 1
ATOM 2347 N N . THR A 1 316 ? 44.113 -31.915 18.787 1.00 42.59 316 THR A N 1
ATOM 2348 C CA . THR A 1 316 ? 45.292 -32.434 19.478 1.00 42.59 316 THR A CA 1
ATOM 2349 C C . THR A 1 316 ? 44.850 -32.963 20.836 1.00 42.59 316 THR A C 1
ATOM 2351 O O . THR A 1 316 ? 44.297 -32.216 21.647 1.00 42.59 316 THR A O 1
ATOM 2354 N N . GLY A 1 317 ? 45.046 -34.263 21.050 1.00 36.44 317 GLY A N 1
ATOM 2355 C CA . GLY A 1 317 ? 44.710 -34.943 22.291 1.00 36.44 317 GLY A CA 1
ATOM 2356 C C . GLY A 1 317 ? 45.387 -34.287 23.490 1.00 36.44 317 GLY A C 1
ATOM 2357 O O . GLY A 1 317 ? 46.583 -34.003 23.474 1.00 36.44 317 GLY A O 1
ATOM 2358 N N . PHE A 1 318 ? 44.599 -34.062 24.538 1.00 37.50 318 PHE A N 1
ATOM 2359 C CA . PHE A 1 318 ? 45.097 -33.763 25.872 1.00 37.50 318 PHE A CA 1
ATOM 2360 C C . PHE A 1 318 ? 45.925 -34.956 26.368 1.00 37.50 318 PHE A C 1
ATOM 2362 O O . PHE A 1 318 ? 45.377 -36.014 26.676 1.00 37.50 318 PHE A O 1
ATOM 2369 N N . ALA A 1 319 ? 47.244 -34.785 26.450 1.00 40.69 319 ALA A N 1
ATOM 2370 C CA . ALA A 1 319 ? 48.105 -35.645 27.247 1.00 40.69 319 ALA A CA 1
ATOM 2371 C C . ALA A 1 319 ? 47.974 -35.221 28.718 1.00 40.69 319 ALA A C 1
ATOM 2373 O O . ALA A 1 319 ? 48.295 -34.088 29.076 1.00 40.69 319 ALA A O 1
ATOM 2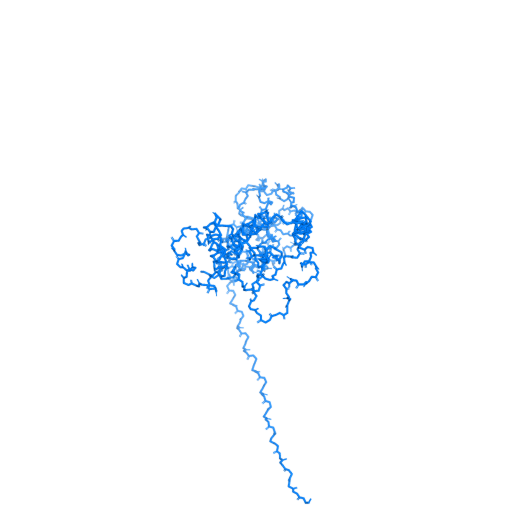374 N N . GLY A 1 320 ? 47.453 -36.118 29.558 1.00 36.50 320 GLY A N 1
ATOM 2375 C CA . GLY A 1 320 ? 47.447 -35.946 31.011 1.00 36.50 320 GLY A CA 1
ATOM 2376 C C . GLY A 1 320 ? 48.867 -36.048 31.593 1.00 36.50 320 GLY A C 1
ATOM 2377 O O . GLY A 1 320 ? 49.709 -36.742 31.018 1.00 36.50 320 GLY A O 1
ATOM 2378 N N . PRO A 1 321 ? 49.161 -35.372 32.717 1.00 44.97 321 PRO A N 1
ATOM 2379 C CA . PRO A 1 321 ? 50.488 -35.402 33.316 1.00 44.97 321 PRO A CA 1
ATOM 2380 C C . PRO A 1 321 ? 50.716 -36.715 34.078 1.00 44.97 321 PRO A C 1
ATOM 2382 O O . PRO A 1 321 ? 49.948 -37.075 34.971 1.00 44.97 321 PRO A O 1
ATOM 2385 N N . ALA A 1 322 ? 51.800 -37.414 33.738 1.00 39.94 322 ALA A N 1
ATOM 2386 C CA . ALA A 1 322 ? 52.393 -38.448 34.577 1.00 39.94 322 ALA A CA 1
ATOM 2387 C C . ALA A 1 322 ? 53.187 -37.774 35.709 1.00 39.94 322 ALA A C 1
ATOM 2389 O O . ALA A 1 322 ? 53.961 -36.849 35.463 1.00 39.94 322 ALA A O 1
ATOM 2390 N N . GLY A 1 323 ? 52.948 -38.212 36.943 1.00 41.31 323 GLY A N 1
ATOM 2391 C CA . GLY A 1 323 ? 53.475 -37.584 38.149 1.00 41.31 323 GLY A CA 1
ATOM 2392 C C . GLY A 1 323 ? 54.962 -37.806 38.426 1.00 41.31 323 GLY A C 1
ATOM 2393 O O . GLY A 1 323 ? 55.592 -38.734 37.914 1.00 41.31 323 GLY A O 1
ATOM 2394 N N . ARG A 1 324 ? 55.465 -36.959 39.325 1.00 36.25 324 ARG A N 1
ATOM 2395 C CA . ARG A 1 324 ? 56.343 -37.288 40.451 1.00 36.25 324 ARG A CA 1
ATOM 2396 C C . ARG A 1 324 ? 55.955 -36.403 41.625 1.00 36.25 324 ARG A C 1
ATOM 2398 O O . ARG A 1 324 ? 55.579 -35.241 41.355 1.00 36.25 324 ARG A O 1
#

pLDDT: mean 83.79, std 15.47, range [36.25, 98.06]

Secondary structure (DSSP, 8-state):
-HHHHHT---GGGGG---TTBTTTTSSSTTS--TT-SS----SGGG-----HHHHHHHHHHHHT--GGGHHHHHHHHHHHHHHHHHHTHHHHSHHHHHHHHHHSTTGGG---GGGGHHHHHHHHHHHHHHHHHHHHHT--TTHHHHHHHHHHHHHHHT-BPPP-PPPPPPSS-HHHHHHHHSSS--EEEEES--SSGGGHHHHHHHHHH---BSS---SS--TTHHHHHHHHHTTTSHHHHHHHHHTTEEEEEESS-----GGGTTTEEEEEEETTEEEEEE---HHHHHHHHHHH-PPPPPPPP--PPPPPPP-----PPPP-

Sequence (324 aa):
MFEASHGSAVPASYVQAPPSNILYGRTGWLRPSSDQRLPRKDGPEQALFPGFCALLLAVLGVAAAPRRLRATTRVYAGVGLLGVALSLGPDGIRPVYAALYDTLVGMQGIRAPARFSVLALCAIAVLASIAVVALDERRFRGRNVVVAAVFAILSLEYANGAIAFSAAPVLASDVGRWLRSQPGSGAVVCLPMEFDAPNTPCMLQSLEHQRPIVNGYSGFRPPFFAALVDVARAMPSAGSLLAFHDLGVEYVVSDRPLLVDAALGGVLVERARFGTERIYQIVWSPAIAAAVAPRADTPPPEPASPRSKPARPQPTGFAGPAGR

Radius of gyration: 29.93 Å; chains: 1; bounding box: 87×56×81 Å